Protein AF-M4SYD7-F1 (afdb_monomer_lite)

InterPro domains:
  IPR025932 Trypanosome variant surface glycoprotein, B-type, N-terminal domain [PF13206] (12-272)

Organism: NCBI:txid5691

Secondary structure (DSSP, 8-state):
-----SS---HHHHHHHHTT-TTHHHHHHHHHHHHHHHHHHHHHHHH-GGGPPPTTTTTSHHHHHHHHHHHHHHHHHHHHHHHIIIIIHHHHHHHHHHHHHHHHHHHHSSSS--SSHHHHS-----S-HHHHTBTTGGGS-HHHHHHHHHPEESTT--S-TT-TTT--EESS-SHHHHHHHHHHHHHHHTTSPPPPP-HHHHHHHHHHHHHT-EEE-STT--EEEEEE--SSSS--S-TT-EEEE-GGGS-SSTTPPPPP-HHHHHHHHHHH-

Sequence (273 aa):
VLNTPTKAASDLGEKAACQGQNNQTQCEADFKKWAHLNIQATTKETASPESKIPSGLLNTPAASAARLALEELIAEATALQEEFNTQYKPNLENLEAKIKADLNKAAYNSPTLEDNARKRCKITKSGNTEALCALPAVGEALCATVMCVCAKFGVTQTSDVCGSGATAQLTANDQTRLKTGYDTIHGVCKNYPAEKITAELIESKIAALKSMFKTKGDSGNMAMVLGIIGTTHQCKKVASTACADFTKSSAFKTTETPEAIAWEVNLRKAAEN

pLDDT: mean 79.63, std 11.92, range [28.48, 94.62]

Foldseek 3Di:
DDDQDQDDDDPVVLCVSLPPPPPSVVSSVVSNVSNVVNPVVVVVCVVPVVPDDPPVCCPDPVVVVVVVVVVVVVVVVVVVVCCCVPPPVVVVVVLVLLLCQLLQQAAAVGSDADPDQLRSHPQPDFDFLQVCQEPPRCLRYVLSQLCQQQEQEDDQADDRQVDDQLYHYQNGRDSNSSSVNSSSNVVVVVPDDDDDDALVVLVVVVVVQQVQWDWDDDDPLIWTKHHADDPDRTSHNHYPGGIHTLRQQDCSDPPHDRDDRSSNVSSNVSNVD

Structure (mmCIF, N/CA/C/O backbone):
data_AF-M4SYD7-F1
#
_entry.id   AF-M4SYD7-F1
#
loop_
_atom_site.group_PDB
_atom_site.id
_atom_site.type_symbol
_atom_site.label_atom_id
_atom_site.label_alt_id
_atom_site.label_comp_id
_atom_site.label_asym_id
_atom_site.label_entity_id
_atom_site.label_seq_id
_atom_site.pdbx_PDB_ins_code
_atom_site.Cartn_x
_atom_site.Cartn_y
_atom_site.Cartn_z
_atom_site.occupancy
_atom_site.B_iso_or_equiv
_atom_site.auth_seq_id
_atom_site.auth_comp_id
_atom_site.auth_asym_id
_atom_site.auth_atom_id
_atom_site.pdbx_PDB_model_num
ATOM 1 N N . VAL A 1 1 ? -47.434 -3.544 47.266 1.00 28.55 1 VAL A N 1
ATOM 2 C CA . VAL A 1 1 ? -47.167 -4.796 46.521 1.00 28.55 1 VAL A CA 1
ATOM 3 C C . VAL A 1 1 ? -47.555 -4.546 45.075 1.00 28.55 1 VAL A C 1
ATOM 5 O O . VAL A 1 1 ? -48.741 -4.480 44.788 1.00 28.55 1 VAL A O 1
ATOM 8 N N . LEU A 1 2 ? -46.583 -4.278 44.201 1.00 28.48 2 LEU A N 1
ATOM 9 C CA . LEU A 1 2 ? -46.816 -4.214 42.756 1.00 28.48 2 LEU A CA 1
ATOM 10 C C . LEU A 1 2 ? -46.724 -5.650 42.228 1.00 28.48 2 LEU A C 1
ATOM 12 O O . LEU A 1 2 ? -45.691 -6.294 42.389 1.00 28.48 2 LEU A O 1
ATOM 16 N N . ASN A 1 3 ? -47.828 -6.170 41.688 1.00 35.84 3 ASN A N 1
ATOM 17 C CA . ASN A 1 3 ? -47.888 -7.493 41.065 1.00 35.84 3 ASN A CA 1
ATOM 18 C C . ASN A 1 3 ? -47.013 -7.489 39.806 1.00 35.84 3 ASN A C 1
ATOM 20 O O . ASN A 1 3 ? -47.390 -6.883 38.804 1.00 35.84 3 ASN A O 1
ATOM 24 N N . THR A 1 4 ? -45.865 -8.164 39.835 1.00 39.44 4 THR A N 1
ATOM 25 C CA . THR A 1 4 ? -45.072 -8.409 38.626 1.00 39.44 4 THR A CA 1
ATOM 26 C C . THR A 1 4 ? -45.545 -9.700 37.946 1.00 39.44 4 THR A C 1
ATOM 28 O O . THR A 1 4 ? -45.787 -10.705 38.621 1.00 39.44 4 THR A O 1
ATOM 31 N N . PRO A 1 5 ? -45.729 -9.705 36.614 1.00 42.25 5 PRO A N 1
ATOM 32 C CA . PRO A 1 5 ? -46.295 -10.851 35.913 1.00 42.25 5 PRO A CA 1
ATOM 33 C C . PRO A 1 5 ? -45.270 -11.984 35.758 1.00 42.25 5 PRO A C 1
ATOM 35 O O . PRO A 1 5 ? -44.120 -11.768 35.384 1.00 42.25 5 PRO A O 1
ATOM 38 N N . THR A 1 6 ? -45.709 -13.215 36.023 1.00 43.12 6 THR A N 1
ATOM 39 C CA . THR A 1 6 ? -44.935 -14.473 35.947 1.00 43.12 6 THR A CA 1
ATOM 40 C C . THR A 1 6 ? -45.037 -15.181 34.586 1.00 43.12 6 THR A C 1
ATOM 42 O O . THR A 1 6 ? -44.562 -16.303 34.419 1.00 43.12 6 THR A O 1
ATOM 45 N N . LYS A 1 7 ? -45.647 -14.533 33.588 1.00 47.53 7 LYS A N 1
ATOM 46 C CA . LYS A 1 7 ? -45.756 -14.986 32.191 1.00 47.53 7 LYS A CA 1
ATOM 47 C C . LYS A 1 7 ? -45.644 -13.782 31.256 1.00 47.53 7 LYS A C 1
ATOM 49 O O . LYS A 1 7 ? -45.862 -12.660 31.707 1.00 47.53 7 LYS A O 1
ATOM 54 N N . ALA A 1 8 ? -45.340 -14.024 29.974 1.00 48.56 8 ALA A N 1
ATOM 55 C CA . ALA A 1 8 ? -45.365 -12.995 28.933 1.00 48.56 8 ALA A CA 1
ATOM 56 C C . ALA A 1 8 ? -46.681 -12.206 29.033 1.00 48.56 8 ALA A C 1
ATOM 58 O O . ALA A 1 8 ? -47.760 -12.762 28.818 1.00 48.56 8 ALA A O 1
ATOM 59 N N . ALA A 1 9 ? -46.591 -10.950 29.470 1.00 51.84 9 ALA A N 1
ATOM 60 C CA . ALA A 1 9 ? -47.758 -10.109 29.653 1.00 51.84 9 ALA A CA 1
ATOM 61 C C . ALA A 1 9 ? -48.343 -9.792 28.273 1.00 51.84 9 ALA A C 1
ATOM 63 O O . ALA A 1 9 ? -47.620 -9.387 27.368 1.00 51.84 9 ALA A O 1
ATOM 64 N N . SER A 1 10 ? -49.646 -10.000 28.098 1.00 52.03 10 SER A N 1
ATOM 65 C CA . SER A 1 10 ? -50.362 -9.520 26.914 1.00 52.03 10 SER A CA 1
ATOM 66 C C . SER A 1 10 ? -50.343 -7.987 26.882 1.00 52.03 10 SER A C 1
ATOM 68 O O . SER A 1 10 ? -50.509 -7.384 27.943 1.00 52.03 10 SER A O 1
ATOM 70 N N . ASP A 1 11 ? -50.265 -7.371 25.696 1.00 50.34 11 ASP A N 1
ATOM 71 C CA . ASP A 1 11 ? -50.255 -5.904 25.485 1.00 50.34 11 ASP A CA 1
ATOM 72 C C . ASP A 1 11 ? -51.364 -5.138 26.252 1.00 50.34 11 ASP A C 1
ATOM 74 O O . ASP A 1 11 ? -51.212 -3.967 26.600 1.00 50.34 11 ASP A O 1
ATOM 78 N N . LEU A 1 12 ? -52.485 -5.802 26.560 1.00 48.75 12 LEU A N 1
ATOM 79 C CA . LEU A 1 12 ? -53.590 -5.268 27.370 1.00 48.75 12 LEU A CA 1
ATOM 80 C C . LEU A 1 12 ? -53.260 -5.091 28.865 1.00 48.75 12 LEU A C 1
ATOM 82 O O . LEU A 1 12 ? -53.782 -4.176 29.496 1.00 48.75 12 LEU A O 1
ATOM 86 N N . GLY A 1 13 ? -52.408 -5.942 29.441 1.00 57.25 13 GLY A N 1
ATOM 87 C CA . GLY A 1 13 ? -52.000 -5.862 30.850 1.00 57.25 13 GLY A CA 1
ATOM 88 C C . GLY A 1 13 ? -50.930 -4.799 31.103 1.00 57.25 13 GLY A C 1
ATOM 89 O O . GLY A 1 13 ? -50.904 -4.196 32.171 1.00 57.25 13 GLY A O 1
ATOM 90 N N . GLU A 1 14 ? -50.096 -4.533 30.096 1.00 56.59 14 GLU A N 1
ATOM 91 C CA . GLU A 1 14 ? -49.054 -3.500 30.109 1.00 56.59 14 GLU A CA 1
ATOM 92 C C . GLU A 1 14 ? -49.661 -2.088 30.134 1.00 56.59 14 GLU A C 1
ATOM 94 O O . GLU A 1 14 ? -49.365 -1.295 31.029 1.00 56.59 14 GLU A O 1
ATOM 99 N N . LYS A 1 15 ? -50.598 -1.799 29.220 1.00 57.50 15 LYS A N 1
ATOM 100 C CA . LYS A 1 15 ? -51.287 -0.498 29.172 1.00 57.50 15 LYS A CA 1
ATOM 101 C C . LYS A 1 15 ? -52.133 -0.212 30.412 1.00 57.50 15 LYS A C 1
ATOM 103 O O . LYS A 1 15 ? -52.210 0.935 30.837 1.00 57.50 15 LYS A O 1
ATOM 108 N N . ALA A 1 16 ? -52.762 -1.231 30.999 1.00 66.12 16 ALA A N 1
ATOM 109 C CA . ALA A 1 16 ? -53.593 -1.060 32.191 1.00 66.12 16 ALA A CA 1
ATOM 110 C C . ALA A 1 16 ? -52.769 -0.741 33.455 1.00 66.12 16 ALA A C 1
ATOM 112 O O . ALA A 1 16 ? -53.232 0.012 34.307 1.00 66.12 16 ALA A O 1
ATOM 113 N N . ALA A 1 17 ? -51.548 -1.276 33.579 1.00 65.31 17 ALA A N 1
ATOM 114 C CA . ALA A 1 17 ? -50.679 -1.043 34.738 1.00 65.31 17 ALA A CA 1
ATOM 115 C C . ALA A 1 17 ? -50.004 0.342 34.728 1.00 65.31 17 ALA A C 1
ATOM 117 O O . ALA A 1 17 ? -49.708 0.889 35.790 1.00 65.31 17 ALA A O 1
ATOM 118 N N . CYS A 1 18 ? -49.784 0.908 33.540 1.00 72.38 18 CYS A N 1
ATOM 119 C CA . CYS A 1 18 ? -49.121 2.201 33.344 1.00 72.38 18 CYS A CA 1
ATOM 120 C C . CYS A 1 18 ? -50.089 3.364 33.061 1.00 72.38 18 CYS A C 1
ATOM 122 O O . CYS A 1 18 ? -49.656 4.505 32.882 1.00 72.38 18 CYS A O 1
ATOM 124 N N . GLN A 1 19 ? -51.399 3.101 33.022 1.00 68.25 19 GLN A N 1
ATOM 125 C CA . GLN A 1 19 ? -52.420 4.100 32.709 1.00 68.25 19 GLN A CA 1
ATOM 126 C C . GLN A 1 19 ? -52.502 5.203 33.777 1.00 68.25 19 GLN A C 1
ATOM 128 O O . GLN A 1 19 ? -52.595 4.929 34.972 1.00 68.25 19 GLN A O 1
ATOM 133 N N . GLY A 1 20 ? -52.503 6.466 33.335 1.00 67.00 20 GLY A N 1
ATOM 134 C CA . GLY A 1 20 ? -52.628 7.640 34.212 1.00 67.00 20 GLY A CA 1
ATOM 135 C C . GLY A 1 20 ? -51.323 8.101 34.873 1.00 67.00 20 GLY A C 1
ATOM 136 O O . GLY A 1 20 ? -51.348 9.035 35.670 1.00 67.00 20 GLY A O 1
ATOM 137 N N . GLN A 1 21 ? -50.188 7.477 34.546 1.00 70.19 21 GLN A N 1
ATOM 138 C CA . GLN A 1 21 ? -48.862 7.912 34.985 1.00 70.19 21 GLN A CA 1
ATOM 139 C C . GLN A 1 21 ? -48.319 9.013 34.057 1.00 70.19 21 GLN A C 1
ATOM 141 O O . GLN A 1 21 ? -48.385 8.893 32.834 1.00 70.19 21 GLN A O 1
ATOM 146 N N . ASN A 1 22 ? -47.702 10.056 34.622 1.00 72.50 22 ASN A N 1
ATOM 147 C CA . ASN A 1 22 ? -47.107 11.160 33.847 1.00 72.50 22 ASN A CA 1
ATOM 148 C C . ASN A 1 22 ? -45.958 10.706 32.920 1.00 72.50 22 ASN A C 1
ATOM 150 O O . ASN A 1 22 ? -45.596 11.415 31.987 1.00 72.50 22 ASN A O 1
ATOM 154 N N . ASN A 1 23 ? -45.385 9.527 33.170 1.00 74.19 23 ASN A N 1
ATOM 155 C CA . ASN A 1 23 ? -44.287 8.910 32.426 1.00 74.19 23 ASN A CA 1
ATOM 156 C C . ASN A 1 23 ? -44.714 7.592 31.751 1.00 74.19 23 ASN A C 1
ATOM 158 O O . ASN A 1 23 ? -43.913 6.662 31.657 1.00 74.19 23 ASN A O 1
ATOM 162 N N . GLN A 1 24 ? -45.966 7.500 31.289 1.00 76.06 24 GLN A N 1
ATOM 163 C CA . GLN A 1 24 ? -46.563 6.274 30.748 1.00 76.06 24 GLN A CA 1
ATOM 164 C C . GLN A 1 24 ? -45.658 5.527 29.746 1.00 76.06 24 GLN A C 1
ATOM 166 O O . GLN A 1 24 ? -45.475 4.324 29.889 1.00 76.06 24 GLN A O 1
ATOM 171 N N . THR A 1 25 ? -45.013 6.223 28.804 1.00 74.44 25 THR A N 1
ATOM 172 C CA . THR A 1 25 ? -44.097 5.605 27.824 1.00 74.44 25 THR A CA 1
ATOM 173 C C . THR A 1 25 ? -42.888 4.921 28.475 1.00 74.44 25 THR A C 1
ATOM 175 O O . THR A 1 25 ? -42.490 3.835 28.060 1.00 74.44 25 THR A O 1
ATOM 178 N N . GLN A 1 26 ? -42.309 5.540 29.508 1.00 76.25 26 GLN A N 1
ATOM 179 C CA . GLN A 1 26 ? -41.189 4.970 30.259 1.00 76.25 26 GLN A CA 1
ATOM 180 C C . GLN A 1 26 ? -41.661 3.785 31.109 1.00 76.25 26 GLN A C 1
ATOM 182 O O . GLN A 1 26 ? -41.010 2.746 31.128 1.00 76.25 26 GLN A O 1
ATOM 187 N N . CYS A 1 27 ? -42.833 3.911 31.742 1.00 75.31 27 CYS A N 1
ATOM 188 C CA . CYS A 1 27 ? -43.457 2.830 32.501 1.00 75.31 27 CYS A CA 1
ATOM 189 C C . CYS A 1 27 ? -43.701 1.591 31.629 1.00 75.31 27 CYS A C 1
ATOM 191 O O . CYS A 1 27 ? -43.356 0.488 32.040 1.00 75.31 27 CYS A O 1
ATOM 193 N N . GLU A 1 28 ? -44.240 1.760 30.419 1.00 76.62 28 GLU A N 1
ATOM 194 C CA . GLU A 1 28 ? -44.493 0.660 29.479 1.00 76.62 28 GLU A CA 1
ATOM 195 C C . GLU A 1 28 ? -43.175 -0.017 29.039 1.00 76.62 28 GLU A C 1
ATOM 197 O O . GLU A 1 28 ? -43.051 -1.246 29.074 1.00 76.62 28 GLU A O 1
ATOM 202 N N . ALA A 1 29 ? -42.141 0.774 28.720 1.00 75.31 29 ALA A N 1
ATOM 203 C CA . ALA A 1 29 ? -40.816 0.261 28.362 1.00 75.31 29 ALA A CA 1
ATOM 204 C C . ALA A 1 29 ? -40.157 -0.529 29.508 1.00 75.31 29 ALA A C 1
ATOM 206 O O . ALA A 1 29 ? -39.643 -1.635 29.299 1.00 75.31 29 ALA A O 1
ATOM 207 N N . ASP A 1 30 ? -40.216 0.004 30.728 1.00 75.31 30 ASP A N 1
ATOM 208 C CA . ASP A 1 30 ? -39.700 -0.672 31.911 1.00 75.31 30 ASP A CA 1
ATOM 209 C C . ASP A 1 30 ? -40.515 -1.937 32.198 1.00 75.31 30 ASP A C 1
ATOM 211 O O . ASP A 1 30 ? -39.933 -2.993 32.435 1.00 75.31 30 ASP A O 1
ATOM 215 N N . PHE A 1 31 ? -41.845 -1.895 32.093 1.00 73.06 31 PHE A N 1
ATOM 216 C CA . PHE A 1 31 ? -42.716 -3.049 32.333 1.00 73.06 31 PHE A CA 1
ATOM 217 C C . PHE A 1 31 ? -42.343 -4.251 31.453 1.00 73.06 31 PHE A C 1
ATOM 219 O O . PHE A 1 31 ? -42.222 -5.375 31.952 1.00 73.06 31 PHE A O 1
ATOM 226 N N . LYS A 1 32 ? -42.066 -4.019 30.163 1.00 72.25 32 LYS A N 1
ATOM 227 C CA . LYS A 1 32 ? -41.558 -5.050 29.242 1.00 72.25 32 LYS A CA 1
ATOM 228 C C . LYS A 1 32 ? -40.202 -5.603 29.674 1.00 72.25 32 LYS A C 1
ATOM 230 O O . LYS A 1 32 ? -40.003 -6.821 29.691 1.00 72.25 32 LYS A O 1
ATOM 235 N N . LYS A 1 33 ? -39.273 -4.722 30.052 1.00 74.38 33 LYS A N 1
ATOM 236 C CA . LYS A 1 33 ? -37.939 -5.103 30.537 1.00 74.38 33 LYS A CA 1
ATOM 237 C C . LYS A 1 33 ? -38.032 -5.960 31.804 1.00 74.38 33 LYS A C 1
ATOM 239 O O . LYS A 1 33 ? -37.403 -7.016 31.875 1.00 74.38 33 LYS A O 1
ATOM 244 N N . TRP A 1 34 ? -38.863 -5.563 32.766 1.00 72.12 34 TRP A N 1
ATOM 245 C CA . TRP A 1 34 ? -39.107 -6.296 34.009 1.00 72.12 34 TRP A CA 1
ATOM 246 C C . TRP A 1 34 ? -39.769 -7.651 33.767 1.00 72.12 34 TRP A C 1
ATOM 248 O O . TRP A 1 34 ? -39.355 -8.634 34.375 1.00 72.12 34 TRP A O 1
ATOM 258 N N . ALA A 1 35 ? -40.739 -7.745 32.854 1.00 69.56 35 ALA A N 1
ATOM 259 C CA . ALA A 1 35 ? -41.357 -9.021 32.495 1.00 69.56 35 ALA A CA 1
ATOM 260 C C . ALA A 1 35 ? -40.326 -10.009 31.918 1.00 69.56 35 ALA A C 1
ATOM 262 O O . ALA A 1 35 ? -40.294 -11.176 32.311 1.00 69.56 35 ALA A O 1
ATOM 263 N N . HIS A 1 36 ? -39.436 -9.538 31.040 1.00 68.12 36 HIS A N 1
ATOM 264 C CA . HIS A 1 36 ? -38.369 -10.362 30.473 1.00 68.12 36 HIS A CA 1
ATOM 265 C C . HIS A 1 36 ? -37.352 -10.816 31.534 1.00 68.12 36 HIS A C 1
ATOM 267 O O . HIS A 1 36 ? -37.019 -12.000 31.609 1.00 68.12 36 HIS A O 1
ATOM 273 N N . LEU A 1 37 ? -36.909 -9.904 32.405 1.00 71.44 37 LEU A N 1
ATOM 274 C CA . LEU A 1 37 ? -36.006 -10.226 33.514 1.00 71.44 37 LEU A CA 1
ATOM 275 C C . LEU A 1 37 ? -36.642 -11.208 34.504 1.00 71.44 37 LEU A C 1
ATOM 277 O O . LEU A 1 37 ? -35.967 -12.117 34.978 1.00 71.44 37 LEU A O 1
ATOM 281 N N . ASN A 1 38 ? -37.943 -11.080 34.769 1.00 72.00 38 ASN A N 1
ATOM 282 C CA . ASN A 1 38 ? -38.664 -11.988 35.654 1.00 72.00 38 ASN A CA 1
ATOM 283 C C . ASN A 1 38 ? -38.752 -13.407 35.070 1.00 72.00 38 ASN A C 1
ATOM 285 O O . ASN A 1 38 ? -38.566 -14.381 35.793 1.00 72.00 38 ASN A O 1
ATOM 289 N N . ILE A 1 39 ? -38.966 -13.547 33.757 1.00 69.56 39 ILE A N 1
ATOM 290 C CA . ILE A 1 39 ? -38.936 -14.852 33.072 1.00 69.56 39 ILE A CA 1
ATOM 291 C C . ILE A 1 39 ? -37.545 -15.493 33.187 1.00 69.56 39 ILE A C 1
ATOM 293 O O . ILE A 1 39 ? -37.435 -16.679 33.507 1.00 69.56 39 ILE A O 1
ATOM 297 N N . GLN A 1 40 ? -36.478 -14.718 32.973 1.00 72.38 40 GLN A N 1
ATOM 298 C CA . GLN A 1 40 ? -35.102 -15.208 33.113 1.00 72.38 40 GLN A CA 1
ATOM 299 C C . GLN A 1 40 ? -34.775 -15.607 34.555 1.00 72.38 40 GLN A C 1
ATOM 301 O O . GLN A 1 40 ? -34.223 -16.684 34.779 1.00 72.38 40 GLN A O 1
ATOM 306 N N . ALA A 1 41 ? -35.162 -14.779 35.528 1.00 69.88 41 ALA A N 1
ATOM 307 C CA . ALA A 1 41 ? -35.011 -15.072 36.948 1.00 69.88 41 ALA A CA 1
ATOM 308 C C . ALA A 1 41 ? -35.759 -16.357 37.320 1.00 69.88 41 ALA A C 1
ATOM 310 O O . ALA A 1 41 ? -35.155 -17.265 37.874 1.00 69.88 41 ALA A O 1
ATOM 311 N N . THR A 1 42 ? -37.019 -16.501 36.902 1.00 70.75 42 THR A N 1
ATOM 312 C CA . THR A 1 42 ? -37.832 -17.702 37.161 1.00 70.75 42 THR A CA 1
ATOM 313 C C . THR A 1 42 ? -37.206 -18.953 36.539 1.00 70.75 42 THR A C 1
ATOM 315 O O . THR A 1 42 ? -37.167 -20.011 37.165 1.00 70.75 42 THR A O 1
ATOM 318 N N . THR A 1 43 ? -36.664 -18.844 35.323 1.00 74.88 43 THR A N 1
ATOM 319 C CA . THR A 1 43 ? -35.964 -19.954 34.650 1.00 74.88 43 THR A CA 1
ATOM 320 C C . THR A 1 43 ? -34.716 -20.368 35.433 1.00 74.88 43 THR A C 1
ATOM 322 O O . THR A 1 43 ? -34.477 -21.557 35.641 1.00 74.88 43 THR A O 1
ATOM 325 N N . LYS A 1 44 ? -33.946 -19.392 35.925 1.00 72.12 44 LYS A N 1
ATOM 326 C CA . LYS A 1 44 ? -32.730 -19.622 36.710 1.00 72.12 44 LYS A CA 1
ATOM 327 C C . LYS A 1 44 ? -33.033 -20.180 38.104 1.00 72.12 44 LYS A C 1
ATOM 329 O O . LYS A 1 44 ? -32.378 -21.124 38.523 1.00 72.12 44 LYS A O 1
ATOM 334 N N . GLU A 1 45 ? -34.067 -19.671 38.771 1.00 73.50 45 GLU A N 1
ATOM 335 C CA . GLU A 1 45 ? -34.584 -20.197 40.041 1.00 73.50 45 GLU A CA 1
ATOM 336 C C . GLU A 1 45 ? -35.116 -21.628 39.898 1.00 73.50 45 GLU A C 1
ATOM 338 O O . GLU A 1 45 ? -35.026 -22.415 40.831 1.00 73.50 45 GLU A O 1
ATOM 343 N N . THR A 1 46 ? -35.657 -21.990 38.732 1.00 76.31 46 THR A N 1
ATOM 344 C CA . THR A 1 46 ? -36.105 -23.367 38.467 1.00 76.31 46 THR A CA 1
ATOM 345 C C . THR A 1 46 ? -34.916 -24.313 38.275 1.00 76.31 46 THR A C 1
ATOM 347 O O . THR A 1 46 ? -34.974 -25.463 38.701 1.00 76.31 46 THR A O 1
ATOM 350 N N . ALA A 1 47 ? -33.833 -23.835 37.651 1.00 75.94 47 ALA A N 1
ATOM 351 C CA . ALA A 1 47 ? -32.609 -24.607 37.428 1.00 75.94 47 ALA A CA 1
ATOM 352 C C . ALA A 1 47 ? -31.709 -24.709 38.677 1.00 75.94 47 ALA A C 1
ATOM 354 O O . ALA A 1 47 ? -31.025 -25.714 38.843 1.00 75.94 47 ALA A O 1
ATOM 355 N N . SER A 1 48 ? -31.734 -23.694 39.547 1.00 74.00 48 SER A N 1
ATOM 356 C CA . SER A 1 48 ? -30.995 -23.618 40.817 1.00 74.00 48 SER A CA 1
ATOM 357 C C . SER A 1 48 ? -31.903 -23.038 41.914 1.00 74.00 48 SER A C 1
ATOM 359 O O . SER A 1 48 ? -31.872 -21.827 42.172 1.00 74.00 48 SER A O 1
ATOM 361 N N . PRO A 1 49 ? -32.740 -23.868 42.562 1.00 76.00 49 PRO A N 1
ATOM 362 C CA . PRO A 1 49 ? -33.711 -23.430 43.571 1.00 76.00 49 PRO A CA 1
ATOM 363 C C . PRO A 1 49 ? -33.095 -22.677 44.755 1.00 76.00 49 PRO A C 1
ATOM 365 O O . PRO A 1 49 ? -33.723 -21.788 45.324 1.00 76.00 49 PRO A O 1
ATOM 368 N N . GLU A 1 50 ? -31.852 -22.994 45.103 1.00 74.44 50 GLU A N 1
ATOM 369 C CA . GLU A 1 50 ? -31.062 -22.357 46.157 1.00 74.44 50 GLU A CA 1
ATOM 370 C C . GLU A 1 50 ? -30.695 -20.895 45.867 1.00 74.44 50 GLU A C 1
ATOM 372 O O . GLU A 1 50 ? -30.387 -20.143 46.788 1.00 74.44 50 GLU A O 1
ATOM 377 N N . SER A 1 51 ? -30.754 -20.470 44.601 1.00 68.62 51 SER A N 1
ATOM 378 C CA . SER A 1 51 ? -30.500 -19.080 44.199 1.00 68.62 51 SER A CA 1
ATOM 379 C C . SER A 1 51 ? -31.704 -18.156 44.418 1.00 68.62 51 SER A C 1
ATOM 381 O O . SER A 1 51 ? -31.581 -16.934 44.301 1.00 68.62 51 SER A O 1
ATOM 383 N N . LYS A 1 52 ? -32.867 -18.725 44.759 1.00 74.44 52 LYS A N 1
ATOM 384 C CA . LYS A 1 52 ? -34.093 -17.977 45.012 1.00 74.44 52 LYS A CA 1
ATOM 385 C C . LYS A 1 52 ? -34.007 -17.244 46.341 1.00 74.44 52 LYS A C 1
ATOM 387 O O . LYS A 1 52 ? -33.868 -17.857 47.397 1.00 74.44 52 LYS A O 1
ATOM 392 N N . ILE A 1 53 ? -34.188 -15.928 46.304 1.00 70.38 53 ILE A N 1
ATOM 393 C CA . ILE A 1 53 ? -34.287 -15.131 47.526 1.00 70.38 53 ILE A CA 1
ATOM 394 C C . ILE A 1 53 ? -35.680 -15.357 48.138 1.00 70.38 53 ILE A C 1
ATOM 396 O O . ILE A 1 53 ? -36.688 -15.081 47.479 1.00 70.38 53 ILE A O 1
ATOM 400 N N . PRO A 1 54 ? -35.780 -15.835 49.393 1.00 75.00 54 PRO A N 1
ATOM 401 C CA . PRO A 1 54 ? -37.059 -15.996 50.072 1.00 75.00 54 PRO A CA 1
ATOM 402 C C . PRO A 1 54 ? -37.858 -14.691 50.090 1.00 75.00 54 PRO A C 1
ATOM 404 O O . PRO A 1 54 ? -37.347 -13.633 50.459 1.00 75.00 54 PRO A O 1
ATOM 407 N N . SER A 1 55 ? -39.145 -14.763 49.760 1.00 69.88 55 SER A N 1
ATOM 408 C CA . SER A 1 55 ? -40.022 -13.590 49.655 1.00 69.88 55 SER A CA 1
ATOM 409 C C . SER A 1 55 ? -40.161 -12.808 50.966 1.00 69.88 55 SER A C 1
ATOM 411 O O . SER A 1 55 ? -40.307 -11.588 50.934 1.00 69.88 55 SER A O 1
ATOM 413 N N . GLY A 1 56 ? -40.026 -13.477 52.116 1.00 71.56 56 GLY A N 1
ATOM 414 C CA . GLY A 1 56 ? -39.973 -12.823 53.429 1.00 71.56 56 GLY A CA 1
ATOM 415 C C . GLY A 1 56 ? -38.730 -11.949 53.644 1.00 71.56 56 GLY A C 1
ATOM 416 O O . GLY A 1 56 ? -38.781 -11.003 54.425 1.00 71.56 56 GLY A O 1
ATOM 417 N N . LEU A 1 57 ? -37.634 -12.211 52.922 1.00 70.25 57 LEU A N 1
ATOM 418 C CA . LEU A 1 57 ? -36.393 -11.438 53.017 1.00 70.25 57 LEU A CA 1
ATOM 419 C C . LEU A 1 57 ? -36.384 -10.222 52.083 1.00 70.25 57 LEU A C 1
ATOM 421 O O . LEU A 1 57 ? -35.715 -9.238 52.387 1.00 70.25 57 LEU A O 1
ATOM 425 N N . LEU A 1 58 ? -37.181 -10.236 51.008 1.00 68.06 58 LEU A N 1
ATOM 426 C CA . LEU A 1 58 ? -37.236 -9.177 49.987 1.00 68.06 58 LEU A CA 1
ATOM 427 C C . LEU A 1 58 ? -37.741 -7.814 50.490 1.00 68.06 58 LEU A C 1
ATOM 429 O O . LEU A 1 58 ? -37.544 -6.811 49.802 1.00 68.06 58 LEU A O 1
ATOM 433 N N . ASN A 1 59 ? -38.395 -7.774 51.652 1.00 72.38 59 ASN A N 1
ATOM 434 C CA . ASN A 1 59 ? -38.928 -6.551 52.266 1.00 72.38 59 ASN A CA 1
ATOM 435 C C . ASN A 1 59 ? -38.177 -6.156 53.549 1.00 72.38 59 ASN A C 1
ATOM 437 O O . ASN A 1 59 ? -38.648 -5.314 54.310 1.00 72.38 59 ASN A O 1
ATOM 441 N N . THR A 1 60 ? -37.029 -6.782 53.816 1.00 76.00 60 THR A N 1
ATOM 442 C CA . THR A 1 60 ? -36.206 -6.453 54.985 1.00 76.00 60 THR A CA 1
ATOM 443 C C . THR A 1 60 ? -35.356 -5.204 54.729 1.00 76.00 60 THR A C 1
ATOM 445 O O . THR A 1 60 ? -35.005 -4.928 53.579 1.00 76.00 60 THR A O 1
ATOM 448 N N . PRO A 1 61 ? -34.938 -4.478 55.784 1.00 73.62 61 PRO A N 1
ATOM 449 C CA . PRO A 1 61 ? -33.985 -3.375 55.651 1.00 73.62 61 PRO A CA 1
ATOM 450 C C . PRO A 1 61 ? -32.684 -3.778 54.938 1.00 73.62 61 PRO A C 1
ATOM 452 O O . PRO A 1 61 ? -32.155 -3.008 54.144 1.00 73.62 61 PRO A O 1
ATOM 455 N N . ALA A 1 62 ? -32.208 -5.009 55.161 1.00 71.88 62 ALA A N 1
ATOM 456 C CA . ALA A 1 62 ? -31.025 -5.551 54.494 1.00 71.88 62 ALA A CA 1
ATOM 457 C C . ALA A 1 62 ? -31.231 -5.727 52.978 1.00 71.88 62 ALA A C 1
ATOM 459 O O . ALA A 1 62 ? -30.350 -5.377 52.197 1.00 71.88 62 ALA A O 1
ATOM 460 N N . ALA A 1 63 ? -32.402 -6.207 52.544 1.00 66.38 63 ALA A N 1
ATOM 461 C CA . ALA A 1 63 ? -32.722 -6.300 51.120 1.00 66.38 63 ALA A CA 1
ATOM 462 C C . ALA A 1 63 ? -32.871 -4.921 50.464 1.00 66.38 63 ALA A C 1
ATOM 464 O O . ALA A 1 63 ? -32.451 -4.744 49.324 1.00 66.38 63 ALA A O 1
ATOM 465 N N . SER A 1 64 ? -33.420 -3.936 51.178 1.00 72.19 64 SER A N 1
ATOM 466 C CA . SER A 1 64 ? -33.460 -2.551 50.697 1.00 72.19 64 SER A CA 1
ATOM 467 C C . SER A 1 64 ? -32.055 -1.960 50.537 1.00 72.19 64 SER A C 1
ATOM 469 O O . SER A 1 64 ? -31.769 -1.369 49.501 1.00 72.19 64 SER A O 1
ATOM 471 N N . ALA A 1 65 ? -31.154 -2.178 51.500 1.00 69.38 65 ALA A N 1
ATOM 472 C CA . ALA A 1 65 ? -29.759 -1.745 51.396 1.00 69.38 65 ALA A CA 1
ATOM 473 C C . ALA A 1 65 ? -29.019 -2.428 50.230 1.00 69.38 65 ALA A C 1
ATOM 475 O O . ALA A 1 65 ? -28.296 -1.770 49.488 1.00 69.38 65 ALA A O 1
ATOM 476 N N . ALA A 1 66 ? -29.249 -3.728 50.018 1.00 67.56 66 ALA A N 1
ATOM 477 C CA . ALA A 1 66 ? -28.673 -4.457 48.891 1.00 67.56 66 ALA A CA 1
ATOM 478 C C . ALA A 1 66 ? -29.176 -3.936 47.534 1.00 67.56 66 ALA A C 1
ATOM 480 O O . ALA A 1 66 ? -28.386 -3.835 46.601 1.00 67.56 66 ALA A O 1
ATOM 481 N N . ARG A 1 67 ? -30.465 -3.573 47.417 1.00 69.81 67 ARG A N 1
ATOM 482 C CA . ARG A 1 67 ? -31.012 -2.948 46.198 1.00 69.81 67 ARG A CA 1
ATOM 483 C C . ARG A 1 67 ? -30.343 -1.612 45.897 1.00 69.81 67 ARG A C 1
ATOM 485 O O . ARG A 1 67 ? -29.940 -1.415 44.762 1.00 69.81 67 ARG A O 1
ATOM 492 N N . LEU A 1 68 ? -30.166 -0.757 46.904 1.00 69.50 68 LEU A N 1
ATOM 493 C CA . LEU A 1 68 ? -29.487 0.533 46.737 1.00 69.50 68 LEU A CA 1
ATOM 494 C C . LEU A 1 68 ? -28.032 0.356 46.273 1.00 69.50 68 LEU A C 1
ATOM 496 O O . LEU A 1 68 ? -27.604 1.021 45.338 1.00 69.50 68 LEU A O 1
ATOM 500 N N . ALA A 1 69 ? -27.299 -0.595 46.858 1.00 67.38 69 ALA A N 1
ATOM 501 C CA . ALA A 1 69 ? -25.934 -0.904 46.426 1.00 67.38 69 ALA A CA 1
ATOM 502 C C . ALA A 1 69 ? -25.879 -1.466 44.989 1.00 67.38 69 ALA A C 1
ATOM 504 O O . ALA A 1 69 ? -24.971 -1.156 44.223 1.00 67.38 69 ALA A O 1
ATOM 505 N N . LEU A 1 70 ? -26.862 -2.286 44.599 1.00 66.19 70 LEU A N 1
ATOM 506 C CA . LEU A 1 70 ? -27.003 -2.780 43.225 1.00 66.19 70 LEU A CA 1
ATOM 507 C C . LEU A 1 70 ? -27.352 -1.661 42.239 1.00 66.19 70 LEU A C 1
ATOM 509 O O . LEU A 1 70 ? -26.837 -1.667 41.127 1.00 66.19 70 LEU A O 1
ATOM 513 N N . GLU A 1 71 ? -28.207 -0.716 42.626 1.00 68.81 71 GLU A N 1
ATOM 514 C CA . GLU A 1 71 ? -28.541 0.456 41.812 1.00 68.81 71 GLU A CA 1
ATOM 515 C C . GLU A 1 71 ? -27.308 1.334 41.569 1.00 68.81 71 GLU A C 1
ATOM 517 O O . GLU A 1 71 ? -27.087 1.754 40.436 1.00 68.81 71 GLU A O 1
ATOM 522 N N . GLU A 1 72 ? -26.465 1.532 42.584 1.00 62.91 72 GLU A N 1
ATOM 523 C CA . GLU A 1 72 ? -25.193 2.254 42.460 1.00 62.91 72 GLU A CA 1
ATOM 524 C C . GLU A 1 72 ? -24.218 1.540 41.507 1.00 62.91 72 GLU A C 1
ATOM 526 O O . GLU A 1 72 ? -23.698 2.159 40.581 1.00 62.91 72 GLU A O 1
ATOM 531 N N . LEU A 1 73 ? -24.059 0.218 41.641 1.00 64.88 73 LEU A N 1
ATOM 532 C CA . LEU A 1 73 ? -23.235 -0.587 40.728 1.00 64.88 73 LEU A CA 1
ATOM 533 C C . LEU A 1 73 ? -23.761 -0.575 39.287 1.00 64.88 73 LEU A C 1
ATOM 535 O O . LEU A 1 73 ? -22.982 -0.544 38.336 1.00 64.88 73 LEU A O 1
ATOM 539 N N . ILE A 1 74 ? -25.084 -0.612 39.104 1.00 71.25 74 ILE A N 1
ATOM 540 C CA . ILE A 1 74 ? -25.704 -0.518 37.778 1.00 71.25 74 ILE A CA 1
ATOM 541 C C . ILE A 1 74 ? -25.479 0.877 37.189 1.00 71.25 74 ILE A C 1
ATOM 543 O O . ILE A 1 74 ? -25.200 0.981 35.993 1.00 71.25 74 ILE A O 1
ATOM 547 N N . ALA A 1 75 ? -25.572 1.935 37.997 1.00 74.81 75 ALA A N 1
ATOM 548 C CA . ALA A 1 75 ? -25.294 3.297 37.559 1.00 74.81 75 ALA A CA 1
ATOM 549 C C . ALA A 1 75 ? -23.826 3.458 37.130 1.00 74.81 75 ALA A C 1
ATOM 551 O O . ALA A 1 75 ? -23.573 3.972 36.042 1.00 74.81 75 ALA A O 1
ATOM 552 N N . GLU A 1 76 ? -22.873 2.942 37.912 1.00 74.00 76 GLU A N 1
ATOM 553 C CA . GLU A 1 76 ? -21.445 2.952 37.570 1.00 74.00 76 GLU A CA 1
ATOM 554 C C . GLU A 1 76 ? -21.155 2.140 36.296 1.00 74.00 76 GLU A C 1
ATOM 556 O O . GLU A 1 76 ? -20.496 2.629 35.379 1.00 74.00 76 GLU A O 1
ATOM 561 N N . ALA A 1 77 ? -21.713 0.932 36.173 1.00 62.84 77 ALA A N 1
ATOM 562 C CA . ALA A 1 77 ? -21.548 0.103 34.979 1.00 62.84 77 ALA A CA 1
ATOM 563 C C . ALA A 1 77 ? -22.160 0.747 33.723 1.00 62.84 77 ALA A C 1
ATOM 565 O O . ALA A 1 77 ? -21.594 0.644 32.633 1.00 62.84 77 ALA A O 1
ATOM 566 N N . THR A 1 78 ? -23.301 1.426 33.868 1.00 77.50 78 THR A N 1
ATOM 567 C CA . THR A 1 78 ? -23.938 2.165 32.769 1.00 77.50 78 THR A CA 1
ATOM 568 C C . THR A 1 78 ? -23.081 3.362 32.364 1.00 77.50 78 THR A C 1
ATOM 570 O O . THR A 1 78 ? -22.845 3.548 31.174 1.00 77.50 78 THR A O 1
ATOM 573 N N . ALA A 1 79 ? -22.536 4.111 33.329 1.00 79.94 79 ALA A N 1
ATOM 574 C CA . ALA A 1 79 ? -21.629 5.225 33.062 1.00 79.94 79 ALA A CA 1
ATOM 575 C C . ALA A 1 79 ? -20.351 4.765 32.341 1.00 79.94 79 ALA A C 1
ATOM 577 O O . ALA A 1 79 ? -19.965 5.372 31.347 1.00 79.94 79 ALA A O 1
ATOM 578 N N . LEU A 1 80 ? -19.745 3.646 32.759 1.00 70.88 80 LEU A N 1
ATOM 579 C CA . LEU A 1 80 ? -18.592 3.048 32.072 1.00 70.88 80 LEU A CA 1
ATOM 580 C C . LEU A 1 80 ? -18.937 2.587 30.651 1.00 70.88 80 LEU A C 1
ATOM 582 O O . LEU A 1 80 ? -18.141 2.754 29.727 1.00 70.88 80 LEU A O 1
ATOM 586 N N . GLN A 1 81 ? -20.125 2.010 30.449 1.00 71.19 81 GLN A N 1
ATOM 587 C CA . GLN A 1 81 ? -20.588 1.613 29.121 1.00 71.19 81 GLN A CA 1
ATOM 588 C C . GLN A 1 81 ? -20.820 2.831 28.215 1.00 71.19 81 GLN A C 1
ATOM 590 O O . GLN A 1 81 ? -20.468 2.798 27.033 1.00 71.19 81 GLN A O 1
ATOM 595 N N . GLU A 1 82 ? -21.409 3.901 28.744 1.00 82.31 82 GLU A N 1
ATOM 596 C CA . GLU A 1 82 ? -21.589 5.162 28.029 1.00 82.31 82 GLU A CA 1
ATOM 597 C C . GLU A 1 82 ? -20.244 5.811 27.708 1.00 82.31 82 GLU A C 1
ATOM 599 O O . GLU A 1 82 ? -20.029 6.205 26.563 1.00 82.31 82 GLU A O 1
ATOM 604 N N . GLU A 1 83 ? -19.304 5.849 28.652 1.00 77.81 83 GLU A N 1
ATOM 605 C CA . GLU A 1 83 ? -17.947 6.354 28.436 1.00 77.81 83 GLU A CA 1
ATOM 606 C C . GLU A 1 83 ? -17.234 5.548 27.343 1.00 77.81 83 GLU A C 1
ATOM 608 O O . GLU A 1 83 ? -16.723 6.122 26.382 1.00 77.81 83 GLU A O 1
ATOM 613 N N . PHE A 1 84 ? -17.291 4.213 27.406 1.00 73.00 84 PHE A N 1
ATOM 614 C CA . PHE A 1 84 ? -16.778 3.335 26.353 1.00 73.00 84 PHE A CA 1
ATOM 615 C C . PHE A 1 84 ? -17.370 3.676 24.982 1.00 73.00 84 PHE A C 1
ATOM 617 O O . PHE A 1 84 ? -16.634 3.888 24.015 1.00 73.00 84 PHE A O 1
ATOM 624 N N . ASN A 1 85 ? -18.698 3.755 24.892 1.00 76.75 85 ASN A N 1
ATOM 625 C CA . ASN A 1 85 ? -19.402 3.985 23.633 1.00 76.75 85 ASN A CA 1
ATOM 626 C C . ASN A 1 85 ? -19.212 5.398 23.071 1.00 76.75 85 ASN A C 1
ATOM 628 O O . ASN A 1 85 ? -19.254 5.562 21.854 1.00 76.75 85 ASN A O 1
ATOM 632 N N . THR A 1 86 ? -19.035 6.406 23.925 1.00 77.06 86 THR A N 1
ATOM 633 C CA . THR A 1 86 ? -18.953 7.816 23.514 1.00 77.06 86 THR A CA 1
ATOM 634 C C . THR A 1 86 ? -17.519 8.293 23.339 1.00 77.06 86 THR A C 1
ATOM 636 O O . THR A 1 86 ? -17.238 9.015 22.385 1.00 77.06 86 THR A O 1
ATOM 639 N N . GLN A 1 87 ? -16.602 7.883 24.216 1.00 72.94 87 GLN A N 1
ATOM 640 C CA . GLN A 1 87 ? -15.223 8.366 24.213 1.00 72.94 87 GLN A CA 1
ATOM 641 C C . GLN A 1 87 ? -14.278 7.424 23.473 1.00 72.94 87 GLN A C 1
ATOM 643 O O . GLN A 1 87 ? -13.457 7.876 22.681 1.00 72.94 87 GLN A O 1
ATOM 648 N N . TYR A 1 88 ? -14.376 6.112 23.692 1.00 69.69 88 TYR A N 1
ATOM 649 C CA . TYR A 1 88 ? -13.353 5.179 23.207 1.00 69.69 88 TYR A CA 1
ATOM 650 C C . TYR A 1 88 ? -13.729 4.539 21.871 1.00 69.69 88 TYR A C 1
ATOM 652 O O . TYR A 1 88 ? -12.910 4.492 20.952 1.00 69.69 88 TYR A O 1
ATOM 660 N N . LYS A 1 89 ? -14.979 4.096 21.715 1.00 70.94 89 LYS A N 1
ATOM 661 C CA . LYS A 1 89 ? -15.447 3.420 20.500 1.00 70.94 89 LYS A CA 1
ATOM 662 C C . LYS A 1 89 ? -15.313 4.278 19.228 1.00 70.94 89 LYS A C 1
ATOM 664 O O . LYS A 1 89 ? -14.756 3.764 18.259 1.00 70.94 89 LYS A O 1
ATOM 669 N N . PRO A 1 90 ? -15.713 5.566 19.197 1.00 72.38 90 PRO A N 1
ATOM 670 C CA . PRO A 1 90 ? -15.558 6.385 17.993 1.00 72.38 90 PRO A CA 1
ATOM 671 C C . PRO A 1 90 ? -14.086 6.629 17.649 1.00 72.38 90 PRO A C 1
ATOM 673 O O . PRO A 1 90 ? -13.725 6.691 16.478 1.00 72.38 90 PRO A O 1
ATOM 676 N N . ASN A 1 91 ? -13.215 6.718 18.660 1.00 71.31 91 ASN A N 1
ATOM 677 C CA . ASN A 1 91 ? -11.774 6.842 18.452 1.00 71.31 91 ASN A CA 1
ATOM 678 C C . ASN A 1 91 ? -11.186 5.580 17.805 1.00 71.31 91 ASN A C 1
ATOM 680 O O . ASN A 1 91 ? -10.360 5.703 16.904 1.00 71.31 91 ASN A O 1
ATOM 684 N N . LEU A 1 92 ? -11.657 4.388 18.186 1.00 72.38 92 LEU A N 1
ATOM 685 C CA . LEU A 1 92 ? -11.264 3.125 17.551 1.00 72.38 92 LEU A CA 1
ATOM 686 C C . LEU A 1 92 ? -11.766 3.014 16.104 1.00 72.38 92 LEU A C 1
ATOM 688 O O . LEU A 1 92 ? -11.010 2.605 15.225 1.00 72.38 92 LEU A O 1
ATOM 692 N N . GLU A 1 93 ? -13.009 3.413 15.828 1.00 73.62 93 GLU A N 1
ATOM 693 C CA . GLU A 1 93 ? -13.564 3.406 14.465 1.00 73.62 93 GLU A CA 1
ATOM 694 C C . GLU A 1 93 ? -12.842 4.412 13.554 1.00 73.62 93 GLU A C 1
ATOM 696 O O . GLU A 1 93 ? -12.490 4.095 12.414 1.00 73.62 93 GLU A O 1
ATOM 701 N N . ASN A 1 94 ? -12.541 5.606 14.073 1.00 80.19 94 ASN A N 1
ATOM 702 C CA . ASN A 1 94 ? -11.732 6.603 13.374 1.00 80.19 94 ASN A CA 1
ATOM 703 C C . ASN A 1 94 ? -10.311 6.092 13.108 1.00 80.19 94 ASN A C 1
ATOM 705 O O . ASN A 1 94 ? -9.755 6.350 12.037 1.00 80.19 94 ASN A O 1
ATOM 709 N N . LEU A 1 95 ? -9.734 5.346 14.054 1.00 79.50 95 LEU A N 1
ATOM 710 C CA . LEU A 1 95 ? -8.418 4.736 13.908 1.00 79.50 95 LEU A CA 1
ATOM 711 C C . LEU A 1 95 ? -8.411 3.669 12.811 1.00 79.50 95 LEU A C 1
ATOM 713 O O . LEU A 1 95 ? -7.575 3.721 11.911 1.00 79.50 95 LEU A O 1
ATOM 717 N N . GLU A 1 96 ? -9.381 2.753 12.823 1.00 83.38 96 GLU A N 1
ATOM 718 C CA . GLU A 1 96 ? -9.522 1.724 11.790 1.00 83.38 96 GLU A CA 1
ATOM 719 C C . GLU A 1 96 ? -9.705 2.353 10.401 1.00 83.38 96 GLU A C 1
ATOM 721 O O . GLU A 1 96 ? -9.061 1.940 9.431 1.00 83.38 96 GLU A O 1
ATOM 726 N N . ALA A 1 97 ? -10.551 3.382 10.295 1.00 87.44 97 ALA A N 1
ATOM 727 C CA . ALA A 1 97 ? -10.760 4.109 9.049 1.00 87.44 97 ALA A CA 1
ATOM 728 C C . ALA A 1 97 ? -9.470 4.783 8.555 1.00 87.44 97 ALA A C 1
ATOM 730 O O . ALA A 1 97 ? -9.174 4.739 7.357 1.00 87.44 97 ALA A O 1
ATOM 731 N N . LYS A 1 98 ? -8.676 5.363 9.463 1.00 88.38 98 LYS A N 1
ATOM 732 C CA . LYS A 1 98 ? -7.397 6.005 9.140 1.00 88.38 98 LYS A CA 1
ATOM 733 C C . LYS A 1 98 ? -6.348 4.993 8.683 1.00 88.38 98 LYS A C 1
ATOM 735 O O . LYS A 1 98 ? -5.757 5.193 7.624 1.00 88.38 98 LYS A O 1
ATOM 740 N N . ILE A 1 99 ? -6.190 3.877 9.400 1.00 86.69 99 ILE A N 1
ATOM 741 C CA . ILE A 1 99 ? -5.292 2.777 9.015 1.00 86.69 99 ILE A CA 1
ATOM 742 C C . ILE A 1 99 ? -5.669 2.259 7.624 1.00 86.69 99 ILE A C 1
ATOM 744 O O . ILE A 1 99 ? -4.815 2.166 6.743 1.00 86.69 99 ILE A O 1
ATOM 748 N N . LYS A 1 100 ? -6.959 1.992 7.374 1.00 90.38 100 LYS A N 1
ATOM 749 C CA . LYS A 1 100 ? -7.437 1.578 6.045 1.00 90.38 100 LYS A CA 1
ATOM 750 C C . LYS A 1 100 ? -7.141 2.628 4.978 1.00 90.38 100 LYS A C 1
ATOM 752 O O . LYS A 1 100 ? -6.729 2.264 3.879 1.00 90.38 100 LYS A O 1
ATOM 757 N N . ALA A 1 101 ? -7.334 3.910 5.277 1.00 92.00 101 ALA A N 1
ATOM 758 C CA . ALA A 1 101 ? -7.054 4.984 4.334 1.00 92.00 101 ALA A CA 1
ATOM 759 C C . ALA A 1 101 ? -5.562 5.075 3.983 1.00 92.00 101 ALA A C 1
ATOM 761 O O . ALA A 1 101 ? -5.228 5.236 2.809 1.00 92.00 101 ALA A O 1
ATOM 762 N N . ASP A 1 102 ? -4.672 4.934 4.963 1.00 93.19 102 ASP A N 1
ATOM 763 C CA . ASP A 1 102 ? -3.224 4.953 4.754 1.00 93.19 102 ASP A CA 1
ATOM 764 C C . ASP A 1 102 ? -2.757 3.711 3.967 1.00 93.19 102 ASP A C 1
ATOM 766 O O . ASP A 1 102 ? -2.043 3.843 2.969 1.00 93.19 102 ASP A O 1
ATOM 770 N N . LEU A 1 103 ? -3.262 2.516 4.299 1.00 92.94 103 LEU A N 1
ATOM 771 C CA . LEU A 1 103 ? -3.007 1.289 3.530 1.00 92.94 103 LEU A CA 1
ATOM 772 C C . LEU A 1 103 ? -3.507 1.392 2.083 1.00 92.94 103 LEU A C 1
ATOM 774 O O . LEU A 1 103 ? -2.793 1.024 1.148 1.00 92.94 103 LEU A O 1
ATOM 778 N N . ASN A 1 104 ? -4.714 1.924 1.874 1.00 93.62 104 ASN A N 1
ATOM 779 C CA . ASN A 1 104 ? -5.264 2.113 0.534 1.00 93.62 104 ASN A CA 1
ATOM 780 C C . ASN A 1 104 ? -4.447 3.139 -0.261 1.00 93.62 104 ASN A C 1
ATOM 782 O O . ASN A 1 104 ? -4.171 2.911 -1.440 1.00 93.62 104 ASN A O 1
ATOM 786 N N . LYS A 1 105 ? -3.997 4.238 0.364 1.00 94.62 105 LYS A N 1
ATOM 787 C CA . LYS A 1 105 ? -3.107 5.206 -0.295 1.00 94.62 105 LYS A CA 1
ATOM 788 C C . LYS A 1 105 ? -1.805 4.544 -0.715 1.00 94.62 105 LYS A C 1
ATOM 790 O O . LYS A 1 105 ? -1.415 4.687 -1.869 1.00 94.62 105 LYS A O 1
ATOM 795 N N . ALA A 1 106 ? -1.180 3.775 0.175 1.00 93.88 106 ALA A N 1
ATOM 796 C CA . ALA A 1 106 ? 0.048 3.057 -0.137 1.00 93.88 106 ALA A CA 1
ATOM 797 C C . ALA A 1 106 ? -0.128 2.057 -1.288 1.00 93.88 106 ALA A C 1
ATOM 799 O O . ALA A 1 106 ? 0.702 1.986 -2.193 1.00 93.88 106 ALA A O 1
ATOM 800 N N . ALA A 1 107 ? -1.211 1.282 -1.272 1.00 92.69 107 ALA A N 1
ATOM 801 C CA . ALA A 1 107 ? -1.437 0.241 -2.264 1.00 92.69 107 ALA A CA 1
ATOM 802 C C . ALA A 1 107 ? -1.904 0.796 -3.619 1.00 92.69 107 ALA A C 1
ATOM 804 O O . ALA A 1 107 ? -1.476 0.303 -4.662 1.00 92.69 107 ALA A O 1
ATOM 805 N N . TYR A 1 108 ? -2.758 1.821 -3.608 1.00 93.38 108 TYR A N 1
ATOM 806 C CA . TYR A 1 108 ? -3.605 2.194 -4.744 1.00 93.38 108 TYR A CA 1
ATOM 807 C C . TYR A 1 108 ? -3.600 3.685 -5.098 1.00 93.38 108 TYR A C 1
ATOM 809 O O . TYR A 1 108 ? -4.241 4.066 -6.077 1.00 93.38 108 TYR A O 1
ATOM 817 N N . ASN A 1 109 ? -2.891 4.524 -4.336 1.00 94.25 109 ASN A N 1
ATOM 818 C CA . ASN A 1 109 ? -2.890 5.985 -4.459 1.00 94.25 109 ASN A CA 1
ATOM 819 C C . ASN A 1 109 ? -4.292 6.602 -4.263 1.00 94.25 109 ASN A C 1
ATOM 821 O O . ASN A 1 109 ? -4.684 7.558 -4.931 1.00 94.25 109 ASN A O 1
ATOM 825 N N . SER A 1 110 ? -5.086 6.017 -3.361 1.00 93.06 110 SER A N 1
ATOM 826 C CA . SER A 1 110 ? -6.418 6.503 -2.992 1.00 93.06 110 SER A CA 1
ATOM 827 C C . SER A 1 110 ? -6.728 6.157 -1.536 1.00 93.06 110 SER A C 1
ATOM 829 O O . SER A 1 110 ? -6.473 5.025 -1.151 1.00 93.06 110 SER A O 1
ATOM 831 N N . PRO A 1 111 ? -7.309 7.058 -0.720 1.00 89.50 111 PRO A N 1
ATOM 832 C CA . PRO A 1 111 ? -7.766 6.710 0.633 1.00 89.50 111 PRO A CA 1
ATOM 833 C C . PRO A 1 111 ? -8.910 5.690 0.630 1.00 89.50 111 PRO A C 1
ATOM 835 O O . PRO A 1 111 ? -9.092 4.939 1.585 1.00 89.50 111 PRO A O 1
ATOM 838 N N . THR A 1 112 ? -9.691 5.657 -0.445 1.00 88.31 112 THR A N 1
ATOM 839 C CA . THR A 1 112 ? -10.832 4.759 -0.600 1.00 88.31 112 THR A CA 1
ATOM 840 C C . THR A 1 112 ? -10.567 3.764 -1.716 1.00 88.31 112 THR A C 1
ATOM 842 O O . THR A 1 112 ? -10.013 4.104 -2.767 1.00 88.31 112 THR A O 1
ATOM 845 N N . LEU A 1 113 ? -10.963 2.516 -1.485 1.00 83.38 113 LEU A N 1
ATOM 846 C CA . LEU A 1 113 ? -10.901 1.478 -2.498 1.00 83.38 113 LEU A CA 1
ATOM 847 C C . LEU A 1 113 ? -12.150 1.566 -3.375 1.00 83.38 113 LEU A C 1
ATOM 849 O O . LEU A 1 113 ? -13.264 1.568 -2.862 1.00 83.38 113 LEU A O 1
ATOM 853 N N . GLU A 1 114 ? -11.975 1.607 -4.693 1.00 79.12 114 GLU A N 1
ATOM 854 C CA . GLU A 1 114 ? -13.104 1.417 -5.601 1.00 79.12 114 GLU A CA 1
ATOM 855 C C . GLU A 1 114 ? -13.393 -0.075 -5.807 1.00 79.12 114 GLU A C 1
ATOM 857 O O . GLU A 1 114 ? -12.486 -0.887 -6.026 1.00 79.12 114 GLU A O 1
ATOM 862 N N . ASP A 1 115 ? -14.678 -0.433 -5.800 1.00 73.06 115 ASP A N 1
ATOM 863 C CA . ASP A 1 115 ? -15.114 -1.818 -6.002 1.00 73.06 115 ASP A CA 1
ATOM 864 C C . ASP A 1 115 ? -14.669 -2.356 -7.361 1.00 73.06 115 ASP A C 1
ATOM 866 O O . ASP A 1 115 ? -14.229 -3.505 -7.478 1.00 73.06 115 ASP A O 1
ATOM 870 N N . ASN A 1 116 ? -14.697 -1.494 -8.381 1.00 76.06 116 ASN A N 1
ATOM 871 C CA . ASN A 1 116 ? -14.233 -1.819 -9.718 1.00 76.06 116 ASN A CA 1
ATOM 872 C C . ASN A 1 116 ? -12.702 -1.934 -9.747 1.00 76.06 116 ASN A C 1
ATOM 874 O O . ASN A 1 116 ? -11.997 -0.929 -9.633 1.00 76.06 116 ASN A O 1
ATOM 878 N N . ALA A 1 117 ? -12.199 -3.152 -9.974 1.00 67.12 117 ALA A N 1
ATOM 879 C CA . ALA A 1 117 ? -10.769 -3.448 -10.061 1.00 67.12 117 ALA A CA 1
ATOM 880 C C . ALA A 1 117 ? -10.018 -2.481 -10.999 1.00 67.12 117 ALA A C 1
ATOM 882 O O . ALA A 1 117 ? -9.016 -1.898 -10.573 1.00 67.12 117 ALA A O 1
ATOM 883 N N . ARG A 1 118 ? -10.598 -2.160 -12.173 1.00 70.81 118 ARG A N 1
ATOM 884 C CA . ARG A 1 118 ? -10.018 -1.251 -13.192 1.00 70.81 118 ARG A CA 1
ATOM 885 C C . ARG A 1 118 ? -9.798 0.164 -12.689 1.00 70.81 118 ARG A C 1
ATOM 887 O O . ARG A 1 118 ? -9.177 0.980 -13.363 1.00 70.81 118 ARG A O 1
ATOM 894 N N . LYS A 1 119 ? -10.381 0.513 -11.549 1.00 75.94 119 LYS A N 1
ATOM 895 C CA . LYS A 1 119 ? -10.309 1.848 -10.961 1.00 75.94 119 LYS A CA 1
ATOM 896 C C . LYS A 1 119 ? -9.533 1.875 -9.652 1.00 75.94 119 LYS A C 1
ATOM 898 O O . LYS A 1 119 ? -9.317 2.974 -9.146 1.00 75.94 119 LYS A O 1
ATOM 903 N N . ARG A 1 120 ? -9.090 0.716 -9.143 1.00 82.12 120 ARG A N 1
ATOM 904 C CA . ARG A 1 120 ? -8.353 0.613 -7.878 1.00 82.12 120 ARG A CA 1
ATOM 905 C C . ARG A 1 120 ? -7.029 1.344 -7.974 1.00 82.12 120 ARG A C 1
ATOM 907 O O . ARG A 1 120 ? -6.821 2.291 -7.236 1.00 82.12 120 ARG A O 1
ATOM 914 N N . CYS A 1 121 ? -6.174 0.979 -8.925 1.00 89.00 121 CYS A N 1
ATOM 915 C CA . CYS A 1 121 ? -4.874 1.626 -9.070 1.00 89.00 121 CYS A CA 1
ATOM 916 C C . CYS A 1 121 ? -4.995 3.027 -9.703 1.00 89.00 121 CYS A C 1
ATOM 918 O O . CYS A 1 121 ? -5.221 3.171 -10.910 1.00 89.00 121 CYS A O 1
ATOM 920 N N . LYS A 1 122 ? -4.840 4.081 -8.894 1.00 88.00 122 LYS A N 1
ATOM 921 C CA . LYS A 1 122 ? -4.878 5.483 -9.336 1.00 88.00 122 LYS A CA 1
ATOM 922 C C . LYS A 1 122 ? -3.492 5.950 -9.785 1.00 88.00 122 LYS A C 1
ATOM 924 O O . LYS A 1 122 ? -2.836 6.751 -9.125 1.00 88.00 122 LYS A O 1
ATOM 929 N N . ILE A 1 123 ? -3.056 5.473 -10.948 1.00 83.19 123 ILE A N 1
ATOM 930 C CA . ILE A 1 123 ? -1.843 5.993 -11.595 1.00 83.19 123 ILE A CA 1
ATOM 931 C C . ILE A 1 123 ? -2.185 7.333 -12.247 1.00 83.19 123 ILE A C 1
ATOM 933 O O . ILE A 1 123 ? -3.028 7.391 -13.146 1.00 83.19 123 ILE A O 1
ATOM 937 N N . THR A 1 124 ? -1.559 8.410 -11.769 1.00 83.50 124 THR A N 1
ATOM 938 C CA . THR A 1 124 ? -1.842 9.778 -12.238 1.00 83.50 124 THR A CA 1
ATOM 939 C C . THR A 1 124 ? -0.939 10.204 -13.391 1.00 83.50 124 THR A C 1
ATOM 941 O O . THR A 1 124 ? -1.296 11.074 -14.189 1.00 83.50 124 THR A O 1
ATOM 944 N N . LYS A 1 125 ? 0.228 9.573 -13.510 1.00 84.94 125 LYS A N 1
ATOM 945 C CA . LYS A 1 125 ? 1.234 9.899 -14.516 1.00 84.94 125 LYS A CA 1
ATOM 946 C C . LYS A 1 125 ? 1.000 9.116 -15.809 1.00 84.94 125 LYS A C 1
ATOM 948 O O . LYS A 1 125 ? 0.481 8.003 -15.810 1.00 84.94 125 LYS A O 1
ATOM 953 N N . SER A 1 126 ? 1.409 9.713 -16.921 1.00 84.88 126 SER A N 1
ATOM 954 C CA . SER A 1 126 ? 1.476 9.098 -18.251 1.00 84.88 126 SER A CA 1
ATOM 955 C C . SER A 1 126 ? 2.750 9.569 -18.945 1.00 84.88 126 SER A C 1
ATOM 957 O O . SER A 1 126 ? 3.275 10.626 -18.599 1.00 84.88 126 SER A O 1
ATOM 959 N N . GLY A 1 127 ? 3.237 8.832 -19.939 1.00 86.69 127 GLY A N 1
ATOM 960 C CA . GLY A 1 127 ? 4.439 9.224 -20.675 1.00 86.69 127 GLY A CA 1
ATOM 961 C C . GLY A 1 127 ? 5.257 8.032 -21.141 1.00 86.69 127 GLY A C 1
ATOM 962 O O . GLY A 1 127 ? 4.739 6.933 -21.323 1.00 86.69 127 GLY A O 1
ATOM 963 N N . ASN A 1 128 ? 6.554 8.226 -21.356 1.00 90.19 128 ASN A N 1
ATOM 964 C CA . ASN A 1 128 ? 7.428 7.100 -21.673 1.00 90.19 128 ASN A CA 1
ATOM 965 C C . ASN A 1 128 ? 7.611 6.182 -20.443 1.00 90.19 128 ASN A C 1
ATOM 967 O O . ASN A 1 128 ? 7.369 6.577 -19.303 1.00 90.19 128 ASN A O 1
ATOM 971 N N . THR A 1 129 ? 7.999 4.929 -20.688 1.00 89.62 129 THR A N 1
ATOM 972 C CA . THR A 1 129 ? 8.154 3.916 -19.629 1.00 89.62 129 THR A CA 1
ATOM 973 C C . THR A 1 129 ? 9.190 4.333 -18.590 1.00 89.62 129 THR A C 1
ATOM 975 O O . THR A 1 129 ? 8.974 4.113 -17.409 1.00 89.62 129 THR A O 1
ATOM 978 N N . GLU A 1 130 ? 10.263 4.997 -19.021 1.00 91.75 130 GLU A N 1
ATOM 979 C CA . GLU A 1 130 ? 11.330 5.469 -18.137 1.00 91.75 130 GLU A CA 1
ATOM 980 C C . GLU A 1 130 ? 10.812 6.448 -17.080 1.00 91.75 130 GLU A C 1
ATOM 982 O O . GLU A 1 130 ? 11.055 6.253 -15.897 1.00 91.75 130 GLU A O 1
ATOM 987 N N . ALA A 1 131 ? 10.036 7.454 -17.484 1.00 92.25 131 ALA A N 1
ATOM 988 C CA . ALA A 1 131 ? 9.461 8.428 -16.564 1.00 92.25 131 ALA A CA 1
ATOM 989 C C . ALA A 1 131 ? 8.350 7.829 -15.690 1.00 92.25 131 ALA A C 1
ATOM 991 O O . ALA A 1 131 ? 8.210 8.208 -14.530 1.00 92.25 131 ALA A O 1
ATOM 992 N N . LEU A 1 132 ? 7.553 6.900 -16.232 1.00 93.19 132 LEU A N 1
ATOM 993 C CA . LEU A 1 132 ? 6.490 6.228 -15.476 1.00 93.19 132 LEU A CA 1
ATOM 994 C C . LEU A 1 132 ? 7.031 5.283 -14.410 1.00 93.19 132 LEU A C 1
ATOM 996 O O . LEU A 1 132 ? 6.446 5.163 -13.336 1.00 93.19 132 LEU A O 1
ATOM 1000 N N . CYS A 1 133 ? 8.138 4.620 -14.723 1.00 94.31 133 CYS A N 1
ATOM 1001 C CA . CYS A 1 133 ? 8.777 3.650 -13.857 1.00 94.31 133 CYS A CA 1
ATOM 1002 C C . CYS A 1 133 ? 9.947 4.229 -13.078 1.00 94.31 133 CYS A C 1
ATOM 1004 O O . CYS A 1 133 ? 10.758 3.461 -12.583 1.00 94.31 133 CYS A O 1
ATOM 1006 N N . ALA A 1 134 ? 10.003 5.551 -12.924 1.00 93.75 134 ALA A N 1
ATOM 1007 C CA . ALA A 1 134 ? 10.934 6.236 -12.043 1.00 93.75 134 ALA A CA 1
ATOM 1008 C C . ALA A 1 134 ? 10.188 7.083 -11.009 1.00 93.75 134 ALA A C 1
ATOM 1010 O O . ALA A 1 134 ? 9.021 7.447 -11.187 1.00 93.75 134 ALA A O 1
ATOM 1011 N N . LEU A 1 135 ? 10.862 7.415 -9.911 1.00 92.00 135 LEU A N 1
ATOM 1012 C CA . LEU A 1 135 ? 10.334 8.370 -8.940 1.00 92.00 135 LEU A CA 1
ATOM 1013 C C . LEU A 1 135 ? 10.113 9.767 -9.565 1.00 92.00 135 LEU A C 1
ATOM 1015 O O . LEU A 1 135 ? 10.935 10.224 -10.378 1.00 92.00 135 LEU A O 1
ATOM 1019 N N . PRO A 1 136 ? 9.020 10.468 -9.198 1.00 92.75 136 PRO A N 1
ATOM 1020 C CA . PRO A 1 136 ? 8.023 10.088 -8.181 1.00 92.75 136 PRO A CA 1
ATOM 1021 C C . PRO A 1 136 ? 6.974 9.062 -8.627 1.00 92.75 136 PRO A C 1
ATOM 1023 O O . PRO A 1 136 ? 6.355 8.432 -7.775 1.00 92.75 136 PRO A O 1
ATOM 1026 N N . ALA A 1 137 ? 6.752 8.891 -9.933 1.00 93.44 137 ALA A N 1
ATOM 1027 C CA . ALA A 1 137 ? 5.589 8.184 -10.476 1.00 93.44 137 ALA A CA 1
ATOM 1028 C C . ALA A 1 137 ? 5.441 6.759 -9.924 1.00 93.44 137 ALA A C 1
ATOM 1030 O O . ALA A 1 137 ? 4.368 6.363 -9.469 1.00 93.44 137 ALA A O 1
ATOM 1031 N N . VAL A 1 138 ? 6.543 6.008 -9.899 1.00 92.38 138 VAL A N 1
ATOM 1032 C CA . VAL A 1 138 ? 6.551 4.623 -9.414 1.00 92.38 138 VAL A CA 1
ATOM 1033 C C . VAL A 1 138 ? 6.384 4.515 -7.893 1.00 92.38 138 VAL A C 1
ATOM 1035 O O . VAL A 1 138 ? 5.975 3.470 -7.392 1.00 92.38 138 VAL A O 1
ATOM 1038 N N . GLY A 1 139 ? 6.674 5.598 -7.165 1.00 91.50 139 GLY A N 1
ATOM 1039 C CA . GLY A 1 139 ? 6.577 5.700 -5.711 1.00 91.50 139 GLY A CA 1
ATOM 1040 C C . GLY A 1 139 ? 5.222 6.174 -5.191 1.00 91.50 139 GLY A C 1
ATOM 1041 O O . GLY A 1 139 ? 5.005 6.089 -3.984 1.00 91.50 139 GLY A O 1
ATOM 1042 N N . GLU A 1 140 ? 4.310 6.637 -6.058 1.00 94.25 140 GLU A N 1
ATOM 1043 C CA . GLU A 1 140 ? 2.962 7.084 -5.660 1.00 94.25 140 GLU A CA 1
ATOM 1044 C C . GLU A 1 140 ? 2.170 5.959 -4.973 1.00 94.25 140 GLU A C 1
ATOM 1046 O O . GLU A 1 140 ? 1.480 6.203 -3.986 1.00 94.25 140 GLU A O 1
ATOM 1051 N N . ALA A 1 141 ? 2.292 4.725 -5.477 1.00 94.00 141 ALA A N 1
ATOM 1052 C CA . ALA A 1 141 ? 1.636 3.540 -4.927 1.00 94.00 141 ALA A CA 1
ATOM 1053 C C . ALA A 1 141 ? 2.334 2.234 -5.325 1.00 94.00 141 ALA A C 1
ATOM 1055 O O . ALA A 1 141 ? 2.917 2.128 -6.407 1.00 94.00 141 ALA A O 1
ATOM 1056 N N . LEU A 1 142 ? 2.165 1.192 -4.507 1.00 94.00 142 LEU A N 1
ATOM 1057 C CA . LEU A 1 142 ? 2.648 -0.158 -4.806 1.00 94.00 142 LEU A CA 1
ATOM 1058 C C . LEU A 1 142 ? 2.057 -0.712 -6.105 1.00 94.00 142 LEU A C 1
ATOM 1060 O O . LEU A 1 142 ? 2.758 -1.399 -6.839 1.00 94.00 142 LEU A O 1
ATOM 1064 N N . CYS A 1 143 ? 0.804 -0.397 -6.446 1.00 92.38 143 CYS A N 1
ATOM 1065 C CA . CYS A 1 143 ? 0.226 -0.840 -7.713 1.00 92.38 143 CYS A CA 1
ATOM 1066 C C . CYS A 1 143 ? 0.968 -0.264 -8.937 1.00 92.38 143 CYS A C 1
ATOM 1068 O O . CYS A 1 143 ? 1.125 -0.967 -9.935 1.00 92.38 143 CYS A O 1
ATOM 1070 N N . ALA A 1 144 ? 1.493 0.966 -8.850 1.00 92.62 144 ALA A N 1
ATOM 1071 C CA . ALA A 1 144 ? 2.344 1.555 -9.886 1.00 92.62 144 ALA A CA 1
ATOM 1072 C C . ALA A 1 144 ? 3.713 0.856 -9.942 1.00 92.62 144 ALA A C 1
ATOM 1074 O O . ALA A 1 144 ? 4.195 0.520 -11.023 1.00 92.62 144 ALA A O 1
ATOM 1075 N N . THR A 1 145 ? 4.301 0.565 -8.776 1.00 93.88 145 THR A N 1
ATOM 1076 C CA . THR A 1 145 ? 5.553 -0.202 -8.671 1.00 93.88 145 THR A CA 1
ATOM 1077 C C . THR A 1 145 ? 5.416 -1.585 -9.309 1.00 93.88 145 THR A C 1
ATOM 1079 O O . THR A 1 145 ? 6.225 -1.961 -10.156 1.00 93.88 145 THR A O 1
ATOM 1082 N N . VAL A 1 146 ? 4.360 -2.318 -8.953 1.00 92.00 146 VAL A N 1
ATOM 1083 C CA . VAL A 1 146 ? 4.060 -3.659 -9.463 1.00 92.00 146 VAL A CA 1
ATOM 1084 C C . VAL A 1 146 ? 3.838 -3.643 -10.975 1.00 92.00 146 VAL A C 1
ATOM 1086 O O . VAL A 1 146 ? 4.377 -4.493 -11.678 1.00 92.00 146 VAL A O 1
ATOM 1089 N N . MET A 1 147 ? 3.132 -2.641 -11.506 1.00 91.75 147 MET A N 1
ATOM 1090 C CA . MET A 1 147 ? 3.006 -2.456 -12.955 1.00 91.75 147 MET A CA 1
ATOM 1091 C C . MET A 1 147 ? 4.367 -2.338 -13.647 1.00 91.75 147 MET A C 1
ATOM 1093 O O . MET A 1 147 ? 4.576 -2.949 -14.688 1.00 91.75 147 MET A O 1
ATOM 1097 N N . CYS A 1 148 ? 5.311 -1.604 -13.067 1.00 93.06 148 CYS A N 1
ATOM 1098 C CA . CYS A 1 148 ? 6.636 -1.419 -13.655 1.00 93.06 148 CYS A CA 1
ATOM 1099 C C . CYS A 1 148 ? 7.517 -2.674 -13.631 1.00 93.06 148 CYS A C 1
ATOM 1101 O O . CYS A 1 148 ? 8.307 -2.885 -14.551 1.00 93.06 148 CYS A O 1
ATOM 1103 N N . VAL A 1 149 ? 7.366 -3.528 -12.617 1.00 92.94 149 VAL A N 1
ATOM 1104 C CA . VAL A 1 149 ? 8.137 -4.778 -12.509 1.00 92.94 149 VAL A CA 1
ATOM 1105 C C . VAL A 1 149 ? 7.465 -5.973 -13.186 1.00 92.94 149 VAL A C 1
ATOM 1107 O O . VAL A 1 149 ? 8.147 -6.959 -13.451 1.00 92.94 149 VAL A O 1
ATOM 1110 N N . CYS A 1 150 ? 6.164 -5.890 -13.489 1.00 91.12 150 CYS A N 1
ATOM 1111 C CA . CYS A 1 150 ? 5.395 -7.008 -14.042 1.00 91.12 150 CYS A CA 1
ATOM 1112 C C . CYS A 1 150 ? 4.775 -6.778 -15.422 1.00 91.12 150 CYS A C 1
ATOM 1114 O O . CYS A 1 150 ? 4.394 -7.753 -16.064 1.00 91.12 150 CYS A O 1
ATOM 1116 N N . ALA A 1 151 ? 4.623 -5.542 -15.901 1.00 91.06 151 ALA A N 1
ATOM 1117 C CA . ALA A 1 151 ? 4.016 -5.293 -17.206 1.00 91.06 151 ALA A CA 1
ATOM 1118 C C . ALA A 1 151 ? 5.051 -5.268 -18.338 1.00 91.06 151 ALA A C 1
ATOM 1120 O O . ALA A 1 151 ? 6.189 -4.834 -18.174 1.00 91.06 151 ALA A O 1
ATOM 1121 N N . LYS A 1 152 ? 4.600 -5.668 -19.528 1.00 91.25 152 LYS A N 1
ATOM 1122 C CA . LYS A 1 152 ? 5.292 -5.467 -20.801 1.00 91.25 152 LYS A CA 1
ATOM 1123 C C . LYS A 1 152 ? 4.827 -4.153 -21.405 1.00 91.25 152 LYS A C 1
ATOM 1125 O O . LYS A 1 152 ? 3.653 -3.984 -21.732 1.00 91.25 152 LYS A O 1
ATOM 1130 N N . PHE A 1 153 ? 5.747 -3.224 -21.584 1.00 89.62 153 PHE A N 1
ATOM 1131 C CA . PHE A 1 153 ? 5.509 -1.951 -22.241 1.00 89.62 153 PHE A CA 1
ATOM 1132 C C . PHE A 1 153 ? 5.811 -2.074 -23.734 1.00 89.62 153 PHE A C 1
ATOM 1134 O O . PHE A 1 153 ? 6.949 -2.294 -24.146 1.00 89.62 153 PHE A O 1
ATOM 1141 N N . GLY A 1 154 ? 4.786 -1.893 -24.565 1.00 84.94 154 GLY A N 1
ATOM 1142 C CA . GLY A 1 154 ? 4.887 -1.984 -26.020 1.00 84.94 154 GLY A CA 1
ATOM 1143 C C . GLY A 1 154 ? 5.304 -3.365 -26.540 1.00 84.94 154 GLY A C 1
ATOM 1144 O O . GLY A 1 154 ? 5.568 -4.299 -25.792 1.00 84.94 154 GLY A O 1
ATOM 1145 N N . VAL A 1 155 ? 5.374 -3.494 -27.864 1.00 81.50 155 VAL A N 1
ATOM 1146 C CA . VAL A 1 155 ? 5.547 -4.793 -28.545 1.00 81.50 155 VAL A CA 1
ATOM 1147 C C . VAL A 1 155 ? 6.957 -5.388 -28.451 1.00 81.50 155 VAL A C 1
ATOM 1149 O O . VAL A 1 155 ? 7.157 -6.549 -28.780 1.00 81.50 155 VAL A O 1
ATOM 1152 N N . THR A 1 156 ? 7.947 -4.602 -28.025 1.00 80.50 156 THR A N 1
ATOM 1153 C CA . THR A 1 156 ? 9.354 -5.029 -27.946 1.00 80.50 156 THR A CA 1
ATOM 1154 C C . THR A 1 156 ? 9.673 -5.802 -26.667 1.00 80.50 156 THR A C 1
ATOM 1156 O O . THR A 1 156 ? 10.709 -6.454 -26.586 1.00 80.50 156 THR A O 1
ATOM 1159 N N . GLN A 1 157 ? 8.810 -5.715 -25.654 1.00 84.31 157 GLN A N 1
ATOM 1160 C CA . GLN A 1 157 ? 8.895 -6.522 -24.443 1.00 84.31 157 GLN A CA 1
ATOM 1161 C C . GLN A 1 157 ? 7.975 -7.722 -24.609 1.00 84.31 157 GLN A C 1
ATOM 1163 O O . GLN A 1 157 ? 6.763 -7.569 -24.572 1.00 84.31 157 GLN A O 1
ATOM 1168 N N . THR A 1 158 ? 8.548 -8.903 -24.830 1.00 81.81 158 THR A N 1
ATOM 1169 C CA . THR A 1 158 ? 7.782 -10.125 -25.129 1.00 81.81 158 THR A CA 1
ATOM 1170 C C . THR A 1 158 ? 7.765 -11.127 -23.976 1.00 81.81 158 THR A C 1
ATOM 1172 O O . THR A 1 158 ? 6.878 -11.974 -23.932 1.00 81.81 158 THR A O 1
ATOM 1175 N N . SER A 1 159 ? 8.705 -11.020 -23.036 1.00 85.69 159 SER A N 1
ATOM 1176 C CA . SER A 1 159 ? 8.900 -11.967 -21.932 1.00 85.69 159 SER A CA 1
ATOM 1177 C C . SER A 1 159 ? 7.920 -11.740 -20.778 1.00 85.69 159 SER A C 1
ATOM 1179 O O . SER A 1 159 ? 7.764 -10.613 -20.309 1.00 85.69 159 SER A O 1
ATOM 1181 N N . ASP A 1 160 ? 7.316 -12.817 -20.274 1.00 88.19 160 ASP A N 1
ATOM 1182 C CA . ASP A 1 160 ? 6.398 -12.783 -19.129 1.00 88.19 160 ASP A CA 1
ATOM 1183 C C . ASP A 1 160 ? 7.153 -12.756 -17.793 1.00 88.19 160 ASP A C 1
ATOM 1185 O O . ASP A 1 160 ? 7.316 -13.771 -17.118 1.00 88.19 160 ASP A O 1
ATOM 1189 N N . VAL A 1 161 ? 7.638 -11.571 -17.419 1.00 85.00 161 VAL A N 1
ATOM 1190 C CA . VAL A 1 161 ? 8.542 -11.349 -16.274 1.00 85.00 161 VAL A CA 1
ATOM 1191 C C . VAL A 1 161 ? 7.966 -11.735 -14.907 1.00 85.00 161 VAL A C 1
ATOM 1193 O O . VAL A 1 161 ? 8.729 -12.132 -14.032 1.00 85.00 161 VAL A O 1
ATOM 1196 N N . CYS A 1 162 ? 6.646 -11.661 -14.721 1.00 86.12 162 CYS A N 1
ATOM 1197 C CA . CYS A 1 162 ? 5.972 -12.089 -13.490 1.00 86.12 162 CYS A CA 1
ATOM 1198 C C . CYS A 1 162 ? 5.204 -13.407 -13.673 1.00 86.12 162 CYS A C 1
ATOM 1200 O O . CYS A 1 162 ? 4.424 -13.796 -12.808 1.00 86.12 162 CYS A O 1
ATOM 1202 N N . GLY A 1 163 ? 5.438 -14.105 -14.789 1.00 85.06 163 GLY A N 1
ATOM 1203 C CA . GLY A 1 163 ? 4.761 -15.342 -15.156 1.00 85.06 163 GLY A CA 1
ATOM 1204 C C . GLY A 1 163 ? 3.561 -15.134 -16.082 1.00 85.06 163 GLY A C 1
ATOM 1205 O O . GLY A 1 163 ? 3.017 -14.029 -16.224 1.00 85.06 163 GLY A O 1
ATOM 1206 N N . SER A 1 164 ? 3.161 -16.231 -16.730 1.00 80.00 164 SER A N 1
ATOM 1207 C CA . SER A 1 164 ? 1.998 -16.276 -17.621 1.00 80.00 164 SER A CA 1
ATOM 1208 C C . SER A 1 164 ? 0.718 -15.978 -16.834 1.00 80.00 164 SER A C 1
ATOM 1210 O O . SER A 1 164 ? 0.509 -16.516 -15.748 1.00 80.00 164 SER A O 1
ATOM 1212 N N . GLY A 1 165 ? -0.118 -15.072 -17.345 1.00 79.69 165 GLY A N 1
ATOM 1213 C CA . GLY A 1 165 ? -1.349 -14.619 -16.680 1.00 79.69 165 GLY A CA 1
ATOM 1214 C C . GLY A 1 165 ? -1.163 -13.525 -15.619 1.00 79.69 165 GLY A C 1
ATOM 1215 O O . GLY A 1 165 ? -2.135 -12.859 -15.278 1.00 79.69 165 GLY A O 1
ATOM 1216 N N . ALA A 1 166 ? 0.066 -13.280 -15.153 1.00 82.50 166 ALA A N 1
ATOM 1217 C CA . ALA A 1 166 ? 0.406 -12.170 -14.255 1.00 82.50 166 ALA A CA 1
ATOM 1218 C C . ALA A 1 166 ? 1.082 -10.995 -14.984 1.00 82.50 166 ALA A C 1
ATOM 1220 O O . ALA A 1 166 ? 1.228 -9.916 -14.421 1.00 82.50 166 ALA A O 1
ATOM 1221 N N . THR A 1 167 ? 1.518 -11.197 -16.229 1.00 88.19 167 THR A N 1
ATOM 1222 C CA . THR A 1 167 ? 2.252 -10.195 -17.009 1.00 88.19 167 THR A CA 1
ATOM 1223 C C . THR A 1 167 ? 1.330 -9.525 -18.029 1.00 88.19 167 THR A C 1
ATOM 1225 O O . THR A 1 167 ? 1.017 -10.093 -19.076 1.00 88.19 167 THR A O 1
ATOM 1228 N N . ALA A 1 168 ? 0.899 -8.293 -17.754 1.00 88.81 168 ALA A N 1
ATOM 1229 C CA . ALA A 1 168 ? 0.048 -7.540 -18.673 1.00 88.81 168 ALA A CA 1
ATOM 1230 C C . ALA A 1 168 ? 0.835 -6.986 -19.872 1.00 88.81 168 ALA A C 1
ATOM 1232 O O . ALA A 1 168 ? 1.905 -6.406 -19.698 1.00 88.81 168 ALA A O 1
ATOM 1233 N N . GLN A 1 169 ? 0.276 -7.081 -21.082 1.00 90.44 169 GLN A N 1
ATOM 1234 C CA . GLN A 1 169 ? 0.795 -6.379 -22.258 1.00 90.44 169 GLN A CA 1
ATOM 1235 C C . GLN A 1 169 ? 0.134 -5.006 -22.398 1.00 90.44 169 GLN A C 1
ATOM 1237 O O . GLN A 1 169 ? -1.061 -4.896 -22.673 1.00 90.44 169 GLN A O 1
ATOM 1242 N N . LEU A 1 170 ? 0.928 -3.948 -22.275 1.00 89.25 170 LEU A N 1
ATOM 1243 C CA . LEU A 1 170 ? 0.492 -2.576 -22.487 1.00 89.25 170 LEU A CA 1
ATOM 1244 C C . LEU A 1 170 ? 0.808 -2.149 -23.916 1.00 89.25 170 LEU A C 1
ATOM 1246 O O . LEU A 1 170 ? 1.963 -2.139 -24.341 1.00 89.25 170 LEU A O 1
ATOM 1250 N N . THR A 1 171 ? -0.222 -1.781 -24.671 1.00 84.19 171 THR A N 1
ATOM 1251 C CA . THR A 1 171 ? -0.071 -1.254 -26.037 1.00 84.19 171 THR A CA 1
ATOM 1252 C C . THR A 1 171 ? 0.239 0.242 -26.057 1.00 84.19 171 THR A C 1
ATOM 1254 O O . THR A 1 171 ? 0.740 0.747 -27.055 1.00 84.19 171 THR A O 1
ATOM 1257 N N . ALA A 1 172 ? -0.054 0.946 -24.961 1.00 85.44 172 ALA A N 1
ATOM 1258 C CA . ALA A 1 172 ? 0.245 2.356 -24.760 1.00 85.44 172 ALA A CA 1
ATOM 1259 C C . ALA A 1 172 ? 0.445 2.653 -23.267 1.00 85.44 172 ALA A C 1
ATOM 1261 O O . ALA A 1 172 ? 0.003 1.895 -22.402 1.00 85.44 172 ALA A O 1
ATOM 1262 N N . ASN A 1 173 ? 1.098 3.778 -22.991 1.00 86.19 173 ASN A N 1
ATOM 1263 C CA . ASN A 1 173 ? 1.492 4.216 -21.655 1.00 86.19 173 ASN A CA 1
ATOM 1264 C C . ASN A 1 173 ? 0.566 5.321 -21.112 1.00 86.19 173 ASN A C 1
ATOM 1266 O O . ASN A 1 173 ? 1.010 6.306 -20.514 1.00 86.19 173 ASN A O 1
ATOM 1270 N N . ASP A 1 174 ? -0.728 5.187 -21.385 1.00 85.44 174 ASP A N 1
ATOM 1271 C CA . ASP A 1 174 ? -1.768 6.065 -20.862 1.00 85.44 174 ASP A CA 1
ATOM 1272 C C . ASP A 1 174 ? -2.428 5.460 -19.615 1.00 85.44 174 ASP A C 1
ATOM 1274 O O . ASP A 1 174 ? -2.354 4.255 -19.351 1.00 85.44 174 ASP A O 1
ATOM 1278 N N . GLN A 1 175 ? -3.109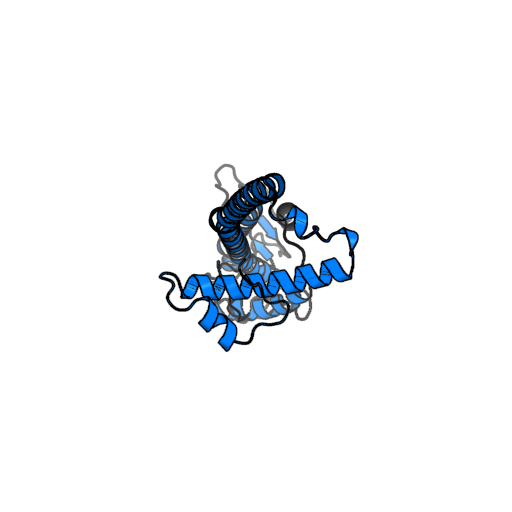 6.306 -18.843 1.00 83.06 175 GLN A N 1
ATOM 1279 C CA . GLN A 1 175 ? -3.737 5.903 -17.584 1.00 83.06 175 GLN A CA 1
ATOM 1280 C C . GLN A 1 175 ? -4.764 4.772 -17.754 1.00 83.06 175 GLN A C 1
ATOM 1282 O O . GLN A 1 175 ? -4.916 3.947 -16.855 1.00 83.06 175 GLN A O 1
ATOM 1287 N N . THR A 1 176 ? -5.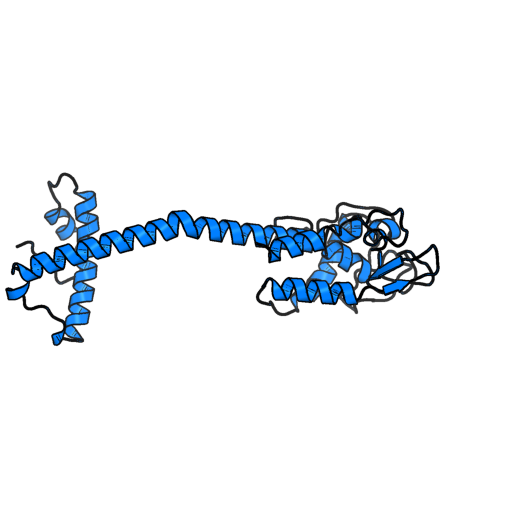481 4.714 -18.880 1.00 84.62 176 THR A N 1
ATOM 1288 C CA . THR A 1 176 ? -6.514 3.695 -19.131 1.00 84.62 176 THR A CA 1
ATOM 1289 C C . THR A 1 176 ? -5.882 2.322 -19.325 1.00 84.62 176 THR A C 1
ATOM 1291 O O . THR A 1 176 ? -6.349 1.325 -18.762 1.00 84.62 176 THR A O 1
ATOM 1294 N N . ARG A 1 177 ? -4.790 2.258 -20.092 1.00 87.25 177 ARG A N 1
ATOM 1295 C CA . ARG A 1 177 ? -4.043 1.015 -20.313 1.00 87.25 177 ARG A CA 1
ATOM 1296 C C . ARG A 1 177 ? -3.335 0.554 -19.055 1.00 87.25 177 ARG A C 1
ATOM 1298 O O . ARG A 1 177 ? -3.419 -0.627 -18.738 1.00 87.25 177 ARG A O 1
ATOM 1305 N N . LEU A 1 178 ? -2.733 1.471 -18.303 1.00 87.50 178 LEU A N 1
ATOM 1306 C CA . LEU A 1 178 ? -2.082 1.153 -17.032 1.00 87.50 178 LEU A CA 1
ATOM 1307 C C . LEU A 1 178 ? -3.071 0.548 -16.023 1.00 87.50 178 LEU A C 1
ATOM 1309 O O . LEU A 1 178 ? -2.793 -0.493 -15.433 1.00 87.50 178 LEU A O 1
ATOM 1313 N N . LYS A 1 179 ? -4.268 1.133 -15.910 1.00 84.69 179 LYS A N 1
ATOM 1314 C CA . LYS A 1 179 ? -5.372 0.598 -15.099 1.00 84.69 179 LYS A CA 1
ATOM 1315 C C . LYS A 1 179 ? -5.805 -0.804 -15.530 1.00 84.69 179 LYS A C 1
ATOM 1317 O O . LYS A 1 179 ? -5.942 -1.694 -14.700 1.00 84.69 179 LYS A O 1
ATOM 1322 N N . THR A 1 180 ? -5.983 -1.010 -16.834 1.00 83.88 180 THR A N 1
ATOM 1323 C CA . THR A 1 180 ? -6.378 -2.318 -17.387 1.00 83.88 180 THR A CA 1
ATOM 1324 C C . THR A 1 180 ? -5.281 -3.371 -17.209 1.00 83.88 180 THR A C 1
ATOM 1326 O O . THR A 1 180 ? -5.574 -4.538 -16.971 1.00 83.88 180 THR A O 1
ATOM 1329 N N . GLY A 1 181 ? -4.010 -2.976 -17.305 1.00 88.19 181 GLY A N 1
ATOM 1330 C CA . GLY A 1 181 ? -2.892 -3.874 -17.040 1.00 88.19 181 GLY A CA 1
ATOM 1331 C C . GLY A 1 181 ? -2.837 -4.302 -15.578 1.00 88.19 181 GLY A C 1
ATOM 1332 O O . GLY A 1 181 ? -2.641 -5.484 -15.298 1.00 88.19 181 GLY A O 1
ATOM 1333 N N . TYR A 1 182 ? -3.101 -3.375 -14.652 1.00 89.56 182 TYR A N 1
ATOM 1334 C CA . TYR A 1 182 ? -3.100 -3.689 -13.227 1.00 89.56 182 TYR A CA 1
ATOM 1335 C C . TYR A 1 182 ? -4.146 -4.746 -12.866 1.00 89.56 182 TYR A C 1
ATOM 1337 O O . TYR A 1 182 ? -3.855 -5.624 -12.064 1.00 89.56 182 TYR A O 1
ATOM 1345 N N . ASP A 1 183 ? -5.319 -4.734 -13.500 1.00 86.94 183 ASP A N 1
ATOM 1346 C CA . ASP A 1 183 ? -6.347 -5.763 -13.294 1.00 86.94 183 ASP A CA 1
ATOM 1347 C C . ASP A 1 183 ? -5.847 -7.188 -13.520 1.00 86.94 183 ASP A C 1
ATOM 1349 O O . ASP A 1 183 ? -6.227 -8.101 -12.785 1.00 86.94 183 ASP A O 1
ATOM 1353 N N . THR A 1 184 ? -4.984 -7.370 -14.522 1.00 87.06 184 THR A N 1
ATOM 1354 C CA . THR A 1 184 ? -4.383 -8.674 -14.826 1.00 87.06 184 THR A CA 1
ATOM 1355 C C . THR A 1 184 ? -3.525 -9.134 -13.650 1.00 87.06 184 THR A C 1
ATOM 1357 O O . THR A 1 184 ? -3.683 -10.247 -13.156 1.00 87.06 184 THR A O 1
ATOM 1360 N N . ILE A 1 185 ? -2.681 -8.239 -13.133 1.00 87.56 185 ILE A N 1
ATOM 1361 C CA . ILE A 1 185 ? -1.804 -8.532 -11.996 1.00 87.56 185 ILE A CA 1
ATOM 1362 C C . ILE A 1 185 ? -2.623 -8.745 -10.716 1.00 87.56 185 ILE A C 1
ATOM 1364 O O . ILE A 1 185 ? -2.387 -9.685 -9.958 1.00 87.56 185 ILE A O 1
ATOM 1368 N N . HIS A 1 186 ? -3.638 -7.908 -10.492 1.00 86.31 186 HIS A N 1
ATOM 1369 C CA . HIS A 1 186 ? -4.509 -7.980 -9.326 1.00 86.31 186 HIS A CA 1
ATOM 1370 C C . HIS A 1 186 ? -5.260 -9.314 -9.241 1.00 86.31 186 HIS A C 1
ATOM 1372 O O . HIS A 1 186 ? -5.477 -9.821 -8.140 1.00 86.31 186 HIS A O 1
ATOM 1378 N N . GLY A 1 187 ? -5.623 -9.910 -10.383 1.00 82.00 187 GLY A N 1
ATOM 1379 C CA . GLY A 1 187 ? -6.204 -11.253 -10.438 1.00 82.00 187 GLY A CA 1
ATOM 1380 C C . GLY A 1 187 ? -5.330 -12.309 -9.755 1.00 82.00 187 GLY A C 1
ATOM 1381 O O . GLY A 1 187 ? -5.857 -13.174 -9.062 1.00 82.00 187 GLY A O 1
ATOM 1382 N N . VAL A 1 188 ? -4.006 -12.186 -9.867 1.00 82.94 188 VAL A N 1
ATOM 1383 C CA . VAL A 1 188 ? -3.044 -13.086 -9.215 1.00 82.94 188 VAL A CA 1
ATOM 1384 C C . VAL A 1 188 ? -2.860 -12.735 -7.742 1.00 82.94 188 VAL A C 1
ATOM 1386 O O . VAL A 1 188 ? -2.819 -13.633 -6.903 1.00 82.94 188 VAL A O 1
ATOM 1389 N N . CYS A 1 189 ? -2.829 -11.444 -7.396 1.00 80.06 189 CYS A N 1
ATOM 1390 C CA . CYS A 1 189 ? -2.717 -10.995 -6.003 1.00 80.06 189 CYS A CA 1
ATOM 1391 C C . CYS A 1 189 ? -3.838 -11.542 -5.099 1.00 80.06 189 CYS A C 1
ATOM 1393 O O . CYS A 1 189 ? -3.612 -11.745 -3.911 1.00 80.06 189 CYS A O 1
ATOM 1395 N N . LYS A 1 190 ? -5.029 -11.822 -5.646 1.00 80.69 190 LYS A N 1
ATOM 1396 C CA . LYS A 1 190 ? -6.156 -12.413 -4.898 1.00 80.69 190 LYS A CA 1
ATOM 1397 C C . LYS A 1 190 ? -5.914 -13.844 -4.416 1.00 80.69 190 LYS A C 1
ATOM 1399 O O . LYS A 1 190 ? -6.625 -14.295 -3.526 1.00 80.69 190 LYS A O 1
ATOM 1404 N N . ASN A 1 191 ? -4.944 -14.547 -4.996 1.00 82.31 191 ASN A N 1
ATOM 1405 C CA . ASN A 1 191 ? -4.616 -15.916 -4.603 1.00 82.31 191 ASN A CA 1
ATOM 1406 C C . ASN A 1 191 ? -3.695 -15.971 -3.375 1.00 82.31 191 ASN A C 1
ATOM 1408 O O . ASN A 1 191 ? -3.440 -17.055 -2.855 1.00 82.31 191 ASN A O 1
ATOM 1412 N N . TYR A 1 192 ? -3.187 -14.824 -2.913 1.00 78.25 192 TYR A N 1
ATOM 1413 C CA . TYR A 1 192 ? -2.411 -14.755 -1.682 1.00 78.25 192 TYR A CA 1
ATOM 1414 C C . TYR A 1 192 ? -3.353 -14.772 -0.472 1.00 78.25 192 TYR A C 1
ATOM 1416 O O . TYR A 1 192 ? -4.384 -14.092 -0.493 1.00 78.25 192 TYR A O 1
ATOM 1424 N N . PRO A 1 193 ? -3.027 -15.539 0.584 1.00 78.50 193 PRO A N 1
ATOM 1425 C CA . PRO A 1 193 ? -3.863 -15.613 1.772 1.00 78.50 193 PRO A CA 1
ATOM 1426 C C . PRO A 1 193 ? -3.948 -14.246 2.453 1.00 78.50 193 PRO A C 1
ATOM 1428 O O . PRO A 1 193 ? -2.978 -13.489 2.488 1.00 78.50 193 PRO A O 1
ATOM 1431 N N . ALA A 1 194 ? -5.114 -13.940 3.022 1.00 78.38 194 ALA A N 1
ATOM 1432 C CA . ALA A 1 194 ? -5.262 -12.762 3.859 1.00 78.38 194 ALA A CA 1
ATOM 1433 C C . ALA A 1 194 ? -4.417 -12.932 5.131 1.00 78.38 194 ALA A C 1
ATOM 1435 O O . ALA A 1 194 ? -4.574 -13.909 5.863 1.00 78.38 194 ALA A O 1
ATOM 1436 N N . GLU A 1 195 ? -3.535 -11.973 5.396 1.00 77.25 195 GLU A N 1
ATOM 1437 C CA . GLU A 1 195 ? -2.748 -11.912 6.625 1.00 77.25 195 GLU A CA 1
ATOM 1438 C C . GLU A 1 195 ? -3.372 -10.883 7.577 1.00 77.25 195 GLU A C 1
ATOM 1440 O O . GLU A 1 195 ? -3.876 -9.840 7.149 1.00 77.25 195 GLU A O 1
ATOM 1445 N N . LYS A 1 196 ? -3.343 -11.164 8.885 1.00 79.50 196 LYS A N 1
ATOM 1446 C CA . LYS A 1 196 ? -3.730 -10.171 9.889 1.00 79.50 196 LYS A CA 1
ATOM 1447 C C . LYS A 1 196 ? -2.703 -9.042 9.860 1.00 79.50 196 LYS A C 1
ATOM 1449 O O . LYS A 1 196 ? -1.527 -9.277 10.116 1.00 79.50 196 LYS A O 1
ATOM 1454 N N . ILE A 1 197 ? -3.157 -7.829 9.569 1.00 82.50 197 ILE A N 1
ATOM 1455 C CA . ILE A 1 197 ? -2.282 -6.660 9.504 1.00 82.50 197 ILE A CA 1
ATOM 1456 C C . ILE A 1 197 ? -1.886 -6.250 10.927 1.00 82.50 197 ILE A C 1
ATOM 1458 O O . ILE A 1 197 ? -2.753 -5.997 11.763 1.00 82.50 197 ILE A O 1
ATOM 1462 N N . THR A 1 198 ? -0.580 -6.198 11.184 1.00 82.94 198 THR A N 1
ATOM 1463 C CA . THR A 1 198 ? 0.031 -5.626 12.394 1.00 82.94 198 THR A CA 1
ATOM 1464 C C . THR A 1 198 ? 1.166 -4.684 11.991 1.00 82.94 198 THR A C 1
ATOM 1466 O O . THR A 1 198 ? 1.651 -4.751 10.855 1.00 82.94 198 THR A O 1
ATOM 1469 N N . ALA A 1 199 ? 1.605 -3.821 12.907 1.00 80.19 199 ALA A N 1
ATOM 1470 C CA . ALA A 1 199 ? 2.727 -2.915 12.669 1.00 80.19 199 ALA A CA 1
ATOM 1471 C C . ALA A 1 199 ? 4.013 -3.682 12.308 1.00 80.19 199 ALA A C 1
ATOM 1473 O O . ALA A 1 199 ? 4.685 -3.358 11.329 1.00 80.19 199 ALA A O 1
ATOM 1474 N N . GLU A 1 200 ? 4.307 -4.768 13.029 1.00 81.12 200 GLU A N 1
ATOM 1475 C CA . GLU A 1 200 ? 5.482 -5.614 12.794 1.00 81.12 200 GLU A CA 1
ATOM 1476 C C . GLU A 1 200 ? 5.431 -6.273 11.417 1.00 81.12 200 GLU A C 1
ATOM 1478 O O . GLU A 1 200 ? 6.454 -6.375 10.736 1.00 81.12 200 GLU A O 1
ATOM 1483 N N . LEU A 1 201 ? 4.240 -6.704 10.985 1.00 82.75 201 LEU A N 1
ATOM 1484 C CA . LEU A 1 201 ? 4.064 -7.284 9.661 1.00 82.75 201 LEU A CA 1
ATOM 1485 C C . LEU A 1 201 ? 4.325 -6.246 8.567 1.00 82.75 201 LEU A C 1
ATOM 1487 O O . LEU A 1 201 ? 5.037 -6.546 7.610 1.00 82.75 201 LEU A O 1
ATOM 1491 N N . ILE A 1 202 ? 3.781 -5.033 8.704 1.00 86.06 202 ILE A N 1
ATOM 1492 C CA . ILE A 1 202 ? 4.004 -3.948 7.739 1.00 86.06 202 ILE A CA 1
ATOM 1493 C C . ILE A 1 202 ? 5.503 -3.649 7.624 1.00 86.06 202 ILE A C 1
ATOM 1495 O O . ILE A 1 202 ? 6.046 -3.674 6.518 1.00 86.06 202 ILE A O 1
ATOM 1499 N N . GLU A 1 203 ? 6.190 -3.447 8.749 1.00 89.50 203 GLU A N 1
ATOM 1500 C CA . GLU A 1 203 ? 7.628 -3.162 8.775 1.00 89.50 203 GLU A CA 1
ATOM 1501 C C . GLU A 1 203 ? 8.463 -4.306 8.191 1.00 89.50 203 GLU A C 1
ATOM 1503 O O . GLU A 1 203 ? 9.364 -4.077 7.379 1.00 89.50 203 GLU A O 1
ATOM 1508 N N . SER A 1 204 ? 8.120 -5.554 8.520 1.00 86.00 204 SER A N 1
ATOM 1509 C CA . SER A 1 204 ? 8.769 -6.738 7.954 1.00 86.00 204 SER A CA 1
ATOM 1510 C C . SER A 1 204 ? 8.626 -6.793 6.428 1.00 86.00 204 SER A C 1
ATOM 1512 O O . SER A 1 204 ? 9.611 -7.029 5.723 1.00 86.00 204 SER A O 1
ATOM 1514 N N . LYS A 1 205 ? 7.431 -6.517 5.886 1.00 87.44 205 LYS A N 1
ATOM 1515 C CA . LYS A 1 205 ? 7.195 -6.507 4.432 1.00 87.44 205 LYS A CA 1
ATOM 1516 C C . LYS A 1 205 ? 7.892 -5.324 3.750 1.00 87.44 205 LYS A C 1
ATOM 1518 O O . LYS A 1 205 ? 8.415 -5.510 2.652 1.00 87.44 205 LYS A O 1
ATOM 1523 N N . ILE A 1 206 ? 7.962 -4.144 4.381 1.00 88.12 206 ILE A N 1
ATOM 1524 C CA . ILE A 1 206 ? 8.760 -3.010 3.875 1.00 88.12 206 ILE A CA 1
ATOM 1525 C C . ILE A 1 206 ? 10.237 -3.409 3.794 1.00 88.12 206 ILE A C 1
ATOM 1527 O O . ILE A 1 206 ? 10.862 -3.229 2.750 1.00 88.12 206 ILE A O 1
ATOM 1531 N N . ALA A 1 207 ? 10.794 -3.979 4.865 1.00 82.00 207 ALA A N 1
ATOM 1532 C CA . ALA A 1 207 ? 12.190 -4.407 4.901 1.00 82.00 207 ALA A CA 1
ATOM 1533 C C . ALA A 1 207 ? 12.488 -5.479 3.840 1.00 82.00 207 ALA A C 1
ATOM 1535 O O . ALA A 1 207 ? 13.478 -5.370 3.116 1.00 82.00 207 ALA A O 1
ATOM 1536 N N . ALA A 1 208 ? 11.602 -6.469 3.691 1.00 83.12 208 ALA A N 1
ATOM 1537 C CA . ALA A 1 208 ? 11.710 -7.499 2.661 1.00 83.12 208 ALA A CA 1
ATOM 1538 C C . ALA A 1 208 ? 11.621 -6.921 1.239 1.00 83.12 208 ALA A C 1
ATOM 1540 O O . ALA A 1 208 ? 12.338 -7.359 0.347 1.00 83.12 208 ALA A O 1
ATOM 1541 N N . LEU A 1 209 ? 10.774 -5.914 1.009 1.00 88.50 209 LEU A N 1
ATOM 1542 C CA . LEU A 1 209 ? 10.699 -5.239 -0.286 1.00 88.50 209 LEU A CA 1
ATOM 1543 C C . LEU A 1 209 ? 11.980 -4.456 -0.591 1.00 88.50 209 LEU A C 1
ATOM 1545 O O . LEU A 1 209 ? 12.520 -4.563 -1.692 1.00 88.50 209 LEU A O 1
ATOM 1549 N N . LYS A 1 210 ? 12.499 -3.709 0.387 1.00 86.56 210 LYS A N 1
ATOM 1550 C CA . LYS A 1 210 ? 13.727 -2.918 0.229 1.00 86.56 210 LYS A CA 1
ATOM 1551 C C . LYS A 1 210 ? 14.964 -3.796 0.054 1.00 86.56 210 LYS A C 1
ATOM 1553 O O . LYS A 1 210 ? 15.863 -3.411 -0.684 1.00 86.56 210 LYS A O 1
ATOM 1558 N N . SER A 1 211 ? 15.008 -4.988 0.653 1.00 83.31 211 SER A N 1
ATOM 1559 C CA . SER A 1 211 ? 16.120 -5.927 0.446 1.00 83.31 211 SER A CA 1
ATOM 1560 C C . SER A 1 211 ? 16.171 -6.503 -0.975 1.00 83.31 211 SER A C 1
ATOM 1562 O O . SER A 1 211 ? 17.228 -6.949 -1.414 1.00 83.31 211 SER A O 1
ATOM 1564 N N . MET A 1 212 ? 15.062 -6.449 -1.724 1.00 87.81 212 MET A N 1
ATOM 1565 C CA . MET A 1 212 ? 15.025 -6.824 -3.142 1.00 87.81 212 MET A CA 1
ATOM 1566 C C . MET A 1 212 ? 15.557 -5.729 -4.075 1.00 87.81 212 MET A C 1
ATOM 1568 O O . MET A 1 212 ? 15.692 -5.970 -5.281 1.00 87.81 212 MET A O 1
ATOM 1572 N N . PHE A 1 213 ? 15.843 -4.528 -3.561 1.00 87.88 213 PHE A N 1
ATOM 1573 C CA . PHE A 1 213 ? 16.426 -3.466 -4.370 1.00 87.88 213 PH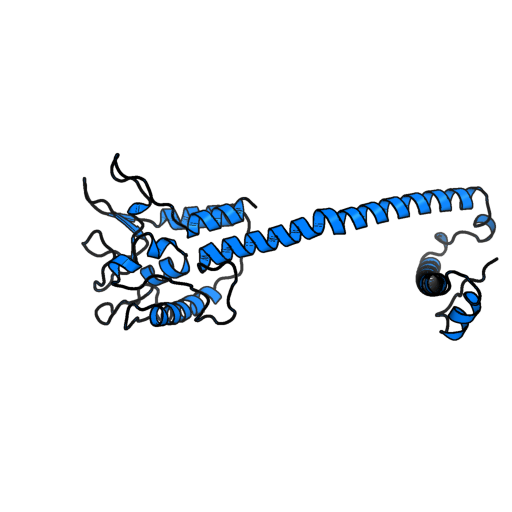E A CA 1
ATOM 1574 C C . PHE A 1 213 ? 17.858 -3.826 -4.747 1.00 87.88 213 PHE A C 1
ATOM 1576 O O . PHE A 1 213 ? 18.660 -4.289 -3.940 1.00 87.88 213 PHE A O 1
ATOM 1583 N N . LYS A 1 214 ? 18.181 -3.583 -6.009 1.00 88.44 214 LYS A N 1
ATOM 1584 C CA . LYS A 1 214 ? 19.501 -3.794 -6.582 1.00 88.44 214 LYS A CA 1
ATOM 1585 C C . LYS A 1 214 ? 20.120 -2.439 -6.855 1.00 88.44 214 LYS A C 1
ATOM 1587 O O . LYS A 1 214 ? 19.463 -1.553 -7.402 1.00 88.44 214 LYS A O 1
ATOM 1592 N N . THR A 1 215 ? 21.394 -2.301 -6.526 1.00 86.94 215 THR A N 1
ATOM 1593 C CA . THR A 1 215 ? 22.196 -1.168 -6.971 1.00 86.94 215 THR A CA 1
ATOM 1594 C C . THR A 1 215 ? 22.923 -1.533 -8.259 1.00 86.94 215 THR A C 1
ATOM 1596 O O . THR A 1 215 ? 23.406 -2.656 -8.421 1.00 86.94 215 THR A O 1
ATOM 1599 N N . LYS A 1 216 ? 22.972 -0.606 -9.216 1.00 84.62 216 LYS A N 1
ATOM 1600 C CA . LYS A 1 216 ? 23.673 -0.812 -10.487 1.00 84.62 216 LYS A CA 1
ATOM 1601 C C . LYS A 1 216 ? 24.398 0.447 -10.935 1.00 84.62 216 LYS A C 1
ATOM 1603 O O . LYS A 1 216 ? 23.762 1.476 -11.132 1.00 84.62 216 LYS A O 1
ATOM 1608 N N . GLY A 1 217 ? 25.693 0.319 -11.201 1.00 77.44 217 GLY A N 1
ATOM 1609 C CA . GLY A 1 217 ? 26.530 1.371 -11.771 1.00 77.44 217 GLY A CA 1
ATOM 1610 C C . GLY A 1 217 ? 27.875 1.502 -11.085 1.00 77.44 217 GLY A C 1
ATOM 1611 O O . GLY A 1 217 ? 28.225 0.687 -10.234 1.00 77.44 217 GLY A O 1
ATOM 1612 N N . ASP A 1 218 ? 28.621 2.511 -11.512 1.00 67.88 218 ASP A N 1
ATOM 1613 C CA . ASP A 1 218 ? 29.912 2.919 -10.978 1.00 67.88 218 ASP A CA 1
ATOM 1614 C C . ASP A 1 218 ? 29.895 4.416 -10.616 1.00 67.88 218 ASP A C 1
ATOM 1616 O O . ASP A 1 218 ? 28.892 5.120 -10.784 1.00 67.88 218 ASP A O 1
ATOM 1620 N N . SER A 1 219 ? 30.989 4.882 -10.011 1.00 57.56 219 SER A N 1
ATOM 1621 C CA . SER A 1 219 ? 31.144 6.209 -9.407 1.00 57.56 219 SER A CA 1
ATOM 1622 C C . SER A 1 219 ? 30.583 7.343 -10.280 1.00 57.56 219 SER A C 1
ATOM 1624 O O . SER A 1 219 ? 31.218 7.772 -11.240 1.00 57.56 219 SER A O 1
ATOM 1626 N N . GLY A 1 220 ? 29.401 7.853 -9.908 1.00 63.00 220 GLY A N 1
ATOM 1627 C CA . GLY A 1 220 ? 28.723 8.983 -10.555 1.00 63.00 220 GLY A CA 1
ATOM 1628 C C . GLY A 1 220 ? 27.388 8.652 -11.236 1.00 63.00 220 GLY A C 1
ATOM 1629 O O . GLY A 1 220 ? 26.568 9.566 -11.373 1.00 63.00 220 GLY A O 1
ATOM 1630 N N . ASN A 1 221 ? 27.143 7.379 -11.578 1.00 74.56 221 ASN A N 1
ATOM 1631 C CA . ASN A 1 221 ? 25.950 6.885 -12.286 1.00 74.56 221 ASN A CA 1
ATOM 1632 C C . ASN A 1 221 ? 25.358 5.638 -11.602 1.00 74.56 221 ASN A C 1
ATOM 1634 O O . ASN A 1 221 ? 25.202 4.577 -12.206 1.00 74.56 221 ASN A O 1
ATOM 1638 N N . MET A 1 222 ? 25.041 5.769 -10.315 1.00 83.56 222 MET A N 1
ATOM 1639 C CA . MET A 1 222 ? 24.383 4.719 -9.537 1.00 83.56 222 MET A CA 1
ATOM 1640 C C . MET A 1 222 ? 22.874 4.740 -9.771 1.00 83.56 222 MET A C 1
ATOM 1642 O O . MET A 1 222 ? 22.267 5.808 -9.786 1.00 83.56 222 MET A O 1
ATOM 1646 N N . ALA A 1 223 ? 22.273 3.560 -9.887 1.00 86.44 223 ALA A N 1
ATOM 1647 C CA . ALA A 1 223 ? 20.829 3.381 -9.868 1.00 86.44 223 ALA A CA 1
ATOM 1648 C C . ALA A 1 223 ? 20.402 2.454 -8.731 1.00 86.44 223 ALA A C 1
ATOM 1650 O O . ALA A 1 223 ? 21.089 1.470 -8.453 1.00 86.44 223 ALA A O 1
ATOM 1651 N N . MET A 1 224 ? 19.254 2.741 -8.115 1.00 89.12 224 MET A N 1
ATOM 1652 C CA . MET A 1 224 ? 18.563 1.856 -7.174 1.00 89.12 224 MET A CA 1
ATOM 1653 C C . MET A 1 224 ? 17.286 1.355 -7.826 1.00 89.12 224 MET A C 1
ATOM 1655 O O . MET A 1 224 ? 16.376 2.141 -8.078 1.00 89.12 224 MET A O 1
ATOM 1659 N N . VAL A 1 225 ? 17.205 0.058 -8.106 1.00 92.56 225 VAL A N 1
ATOM 1660 C CA . VAL A 1 225 ? 16.102 -0.492 -8.895 1.00 92.56 225 VAL A CA 1
ATOM 1661 C C . VAL A 1 225 ? 15.522 -1.757 -8.287 1.00 92.56 225 VAL A C 1
ATOM 1663 O O . VAL A 1 225 ? 16.240 -2.601 -7.757 1.00 92.56 225 VAL A O 1
ATOM 1666 N N . LEU A 1 226 ? 14.213 -1.924 -8.426 1.00 92.94 226 LEU A N 1
ATOM 1667 C CA . LEU A 1 226 ? 13.516 -3.178 -8.167 1.00 92.94 226 LEU A CA 1
ATOM 1668 C C . LEU A 1 226 ? 13.238 -3.878 -9.501 1.00 92.94 226 LEU A C 1
ATOM 1670 O O . LEU A 1 226 ? 12.780 -3.234 -10.440 1.00 92.94 226 LEU A O 1
ATOM 1674 N N . GLY A 1 227 ? 13.474 -5.191 -9.585 1.00 90.88 227 GLY A N 1
ATOM 1675 C CA . GLY A 1 227 ? 13.146 -6.008 -10.763 1.00 90.88 227 GLY A CA 1
ATOM 1676 C C . GLY A 1 227 ? 14.343 -6.391 -11.645 1.00 90.88 227 GLY A C 1
ATOM 1677 O O . GLY A 1 227 ? 15.454 -6.646 -11.157 1.00 90.88 227 GLY A O 1
ATOM 1678 N N . ILE A 1 228 ? 14.089 -6.511 -12.951 1.00 89.62 228 ILE A N 1
ATOM 1679 C CA . ILE A 1 228 ? 15.045 -6.922 -13.986 1.00 89.62 228 ILE A CA 1
ATOM 1680 C C . ILE A 1 228 ? 15.411 -5.702 -14.831 1.00 89.62 228 ILE A C 1
ATOM 1682 O O . ILE A 1 228 ? 14.596 -5.202 -15.605 1.00 89.62 228 ILE A O 1
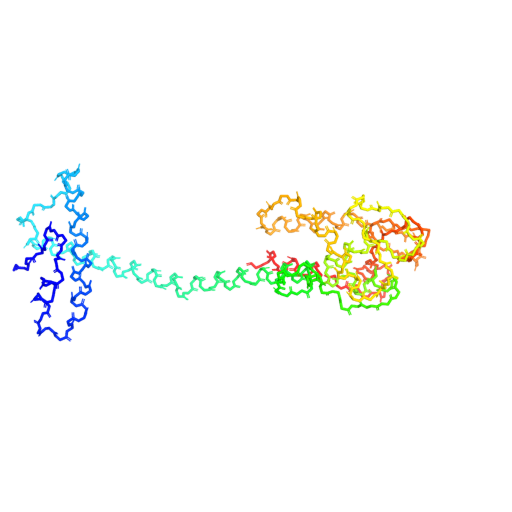ATOM 1686 N N . ILE A 1 229 ? 16.655 -5.244 -14.709 1.00 87.50 229 ILE A N 1
ATOM 1687 C CA . ILE A 1 229 ? 17.198 -4.134 -15.494 1.00 87.50 229 ILE A CA 1
ATOM 1688 C C . ILE A 1 229 ? 18.177 -4.647 -16.556 1.00 87.50 229 ILE A C 1
ATOM 1690 O O . ILE A 1 229 ? 18.949 -5.574 -16.304 1.00 87.50 229 ILE A O 1
ATOM 1694 N N . GLY A 1 230 ? 18.145 -4.034 -17.742 1.00 82.62 230 GLY A N 1
ATOM 1695 C CA . GLY A 1 230 ? 19.077 -4.312 -18.839 1.00 82.62 230 GLY A CA 1
ATOM 1696 C C . GLY A 1 230 ? 20.477 -3.769 -18.555 1.00 82.62 230 GLY A C 1
ATOM 1697 O O . GLY A 1 230 ? 20.850 -3.562 -17.406 1.00 82.62 230 GLY A O 1
ATOM 1698 N N . THR A 1 231 ? 21.281 -3.509 -19.583 1.00 79.31 231 THR A N 1
ATOM 1699 C CA . THR A 1 231 ? 22.651 -2.976 -19.422 1.00 79.31 231 THR A CA 1
ATOM 1700 C C . THR A 1 231 ? 22.698 -1.515 -18.965 1.00 79.31 231 THR A C 1
ATOM 1702 O O . THR A 1 231 ? 23.710 -1.091 -18.421 1.00 79.31 231 THR A O 1
ATOM 1705 N N . THR A 1 232 ? 21.608 -0.764 -19.130 1.00 80.75 232 THR A N 1
ATOM 1706 C CA . THR A 1 232 ? 21.483 0.647 -18.733 1.00 80.75 232 THR A CA 1
ATOM 1707 C C . THR A 1 232 ? 21.191 0.828 -17.237 1.00 80.75 232 THR A C 1
ATOM 1709 O O . THR A 1 232 ? 20.817 -0.120 -16.553 1.00 80.75 232 THR A O 1
ATOM 1712 N N . HIS A 1 233 ? 21.282 2.070 -16.747 1.00 81.50 233 HIS A N 1
ATOM 1713 C CA . HIS A 1 233 ? 20.922 2.470 -15.371 1.00 81.50 233 HIS A CA 1
ATOM 1714 C C . HIS A 1 233 ? 19.457 2.917 -15.217 1.00 81.50 233 HIS A C 1
ATOM 1716 O O . HIS A 1 233 ? 19.067 3.385 -14.159 1.00 81.50 233 HIS A O 1
ATOM 1722 N N . GLN A 1 234 ? 18.649 2.807 -16.274 1.00 85.56 234 GLN A N 1
ATOM 1723 C CA . GLN A 1 234 ? 17.286 3.344 -16.337 1.00 85.56 234 GLN A CA 1
ATOM 1724 C C . GLN A 1 234 ? 16.272 2.253 -16.694 1.00 85.56 234 GLN A C 1
ATOM 1726 O O . GLN A 1 234 ? 16.571 1.363 -17.500 1.00 85.56 234 GLN A O 1
ATOM 1731 N N . CYS A 1 235 ? 15.051 2.370 -16.165 1.00 89.25 235 CYS A N 1
ATOM 1732 C CA . CYS A 1 235 ? 13.937 1.459 -16.445 1.00 89.25 235 CYS A CA 1
ATOM 1733 C C . CYS A 1 235 ? 13.247 1.765 -17.778 1.00 89.25 235 CYS A C 1
ATOM 1735 O O . CYS A 1 235 ? 12.119 2.250 -17.852 1.00 89.25 235 CYS A O 1
ATOM 1737 N N . LYS A 1 236 ? 13.969 1.486 -18.865 1.00 85.94 236 LYS A N 1
ATOM 1738 C CA . LYS A 1 236 ? 13.517 1.705 -20.241 1.00 85.94 236 LYS A CA 1
ATOM 1739 C C . LYS A 1 236 ? 12.707 0.534 -20.791 1.00 85.94 236 LYS A C 1
ATOM 1741 O O . LYS A 1 236 ? 12.756 -0.594 -20.308 1.00 85.94 236 LYS A O 1
ATOM 1746 N N . LYS A 1 237 ? 12.016 0.816 -21.895 1.00 86.31 237 LYS A N 1
ATOM 1747 C CA . LYS A 1 237 ? 11.327 -0.171 -22.729 1.00 86.31 237 LYS A CA 1
ATOM 1748 C C . LYS A 1 237 ? 12.336 -1.010 -23.532 1.00 86.31 237 LYS A C 1
ATOM 1750 O O . LYS A 1 237 ? 12.539 -0.757 -24.718 1.00 86.31 237 LYS A O 1
ATOM 1755 N N . VAL A 1 238 ? 12.982 -1.977 -22.882 1.00 85.31 238 VAL A N 1
ATOM 1756 C CA . VAL A 1 238 ? 13.977 -2.892 -23.478 1.00 85.31 238 VAL A CA 1
ATOM 1757 C C . VAL A 1 238 ? 13.497 -4.339 -23.358 1.00 85.31 238 VAL A C 1
ATOM 1759 O O . VAL A 1 238 ? 12.780 -4.679 -22.420 1.00 85.31 238 VAL A O 1
ATOM 1762 N N . ALA A 1 239 ? 13.848 -5.192 -24.324 1.00 84.00 239 ALA A N 1
ATOM 1763 C CA . ALA A 1 239 ? 13.482 -6.607 -24.307 1.00 84.00 239 ALA A CA 1
ATOM 1764 C C . ALA A 1 239 ? 13.970 -7.304 -23.023 1.00 84.00 239 ALA A C 1
ATOM 1766 O O . ALA A 1 239 ? 15.088 -7.068 -22.570 1.00 84.00 239 ALA A O 1
ATOM 1767 N N . SER A 1 240 ? 13.128 -8.170 -22.452 1.00 81.56 240 SER A N 1
ATOM 1768 C CA . SER A 1 240 ? 13.412 -8.938 -21.226 1.00 81.56 240 SER A CA 1
ATOM 1769 C C . SER A 1 240 ? 13.762 -8.105 -19.980 1.00 81.56 240 SER A C 1
ATOM 1771 O O . SER A 1 240 ? 14.358 -8.635 -19.046 1.00 81.56 240 SER A O 1
ATOM 1773 N N . THR A 1 241 ? 13.381 -6.825 -19.930 1.00 87.88 241 THR A N 1
ATOM 1774 C CA . THR A 1 241 ? 13.519 -5.979 -18.733 1.00 87.88 241 THR A CA 1
ATOM 1775 C C . THR A 1 241 ? 12.155 -5.578 -18.191 1.00 87.88 241 THR A C 1
ATOM 1777 O O . THR A 1 241 ? 11.249 -5.278 -18.964 1.00 87.88 241 THR A O 1
ATOM 1780 N N . ALA A 1 242 ? 12.036 -5.486 -16.873 1.00 90.88 242 ALA A N 1
ATOM 1781 C CA . ALA A 1 242 ? 10.902 -4.888 -16.182 1.00 90.88 242 ALA A CA 1
ATOM 1782 C C . ALA A 1 242 ? 11.381 -4.444 -14.805 1.00 90.88 242 ALA A C 1
ATOM 1784 O O . ALA A 1 242 ? 11.803 -5.269 -13.989 1.00 90.88 242 ALA A O 1
ATOM 1785 N N . CYS A 1 243 ? 11.401 -3.138 -14.572 1.00 93.25 243 CYS A N 1
ATOM 1786 C CA . CYS A 1 243 ? 11.941 -2.595 -13.342 1.00 93.25 243 CYS A CA 1
ATOM 1787 C C . CYS A 1 243 ? 11.263 -1.296 -12.926 1.00 93.25 243 CYS A C 1
ATOM 1789 O O . CYS A 1 243 ? 10.659 -0.599 -13.739 1.00 93.25 243 CYS A O 1
ATOM 1791 N N . ALA A 1 244 ? 11.407 -0.987 -11.643 1.00 94.00 244 ALA A N 1
ATOM 1792 C CA . ALA A 1 244 ? 11.044 0.273 -11.022 1.00 94.00 244 ALA A CA 1
ATOM 1793 C C . ALA A 1 244 ? 12.313 0.967 -10.507 1.00 94.00 244 ALA A C 1
ATOM 1795 O O . ALA A 1 244 ? 13.105 0.355 -9.791 1.00 94.00 244 ALA A O 1
ATOM 1796 N N . ASP A 1 245 ? 12.497 2.227 -10.881 1.00 94.50 245 ASP A N 1
ATOM 1797 C CA . ASP A 1 245 ? 13.643 3.069 -10.564 1.00 94.50 245 ASP A CA 1
ATOM 1798 C C . ASP A 1 245 ? 13.343 3.965 -9.353 1.00 94.50 245 ASP A C 1
ATOM 1800 O O . ASP A 1 245 ? 12.550 4.911 -9.401 1.00 94.50 245 ASP A O 1
ATOM 1804 N N . PHE A 1 246 ? 14.018 3.644 -8.254 1.00 92.25 246 PHE A N 1
ATOM 1805 C CA . PHE A 1 246 ? 13.961 4.336 -6.974 1.00 92.25 246 PHE A CA 1
ATOM 1806 C C . PHE A 1 246 ? 15.231 5.144 -6.700 1.00 92.25 246 PHE A C 1
ATOM 1808 O O . PHE A 1 246 ? 15.464 5.542 -5.562 1.00 92.25 246 PHE A O 1
ATOM 1815 N N . THR A 1 247 ? 16.052 5.426 -7.714 1.00 90.38 247 THR A N 1
ATOM 1816 C CA . THR A 1 247 ? 17.355 6.088 -7.548 1.00 90.38 247 THR A CA 1
ATOM 1817 C C . THR A 1 247 ? 17.246 7.391 -6.766 1.00 90.38 247 THR A C 1
ATOM 1819 O O . THR A 1 247 ? 18.025 7.614 -5.846 1.00 90.38 247 THR A O 1
ATOM 1822 N N . LYS A 1 248 ? 16.215 8.201 -7.040 1.00 90.31 248 LYS A N 1
ATOM 1823 C CA . LYS A 1 248 ? 15.980 9.470 -6.333 1.00 90.31 248 LYS A CA 1
ATOM 1824 C C . LYS A 1 248 ? 15.698 9.320 -4.837 1.00 90.31 248 LYS A C 1
ATOM 1826 O O . LYS A 1 248 ? 15.838 10.298 -4.120 1.00 90.31 248 LYS A O 1
ATOM 1831 N N . SER A 1 249 ? 15.321 8.135 -4.350 1.00 86.50 249 SER A N 1
ATOM 1832 C CA . SER A 1 249 ? 15.100 7.883 -2.914 1.00 86.50 249 SER A CA 1
ATOM 1833 C C . SER A 1 249 ? 16.380 7.678 -2.112 1.00 86.50 249 SER A C 1
ATOM 1835 O O . SER A 1 249 ? 16.327 7.476 -0.901 1.00 86.50 249 SER A O 1
ATOM 1837 N N . SER A 1 250 ? 17.537 7.719 -2.769 1.00 80.94 250 SER A N 1
ATOM 1838 C CA . SER A 1 250 ? 18.842 7.594 -2.134 1.00 80.94 250 SER A CA 1
ATOM 1839 C C . SER A 1 250 ? 19.747 8.732 -2.571 1.00 80.94 250 SER A C 1
ATOM 1841 O O . SER A 1 250 ? 19.793 9.085 -3.745 1.00 80.94 250 SER A O 1
ATOM 1843 N N . ALA A 1 251 ? 20.494 9.289 -1.622 1.00 77.44 251 ALA A N 1
ATOM 1844 C CA . ALA A 1 251 ? 21.536 10.261 -1.918 1.00 77.44 251 ALA A CA 1
ATOM 1845 C C . ALA A 1 251 ? 22.786 9.503 -2.368 1.00 77.44 251 ALA A C 1
ATOM 1847 O O . ALA A 1 251 ? 23.643 9.154 -1.556 1.00 77.44 251 ALA A O 1
ATOM 1848 N N . PHE A 1 252 ? 22.878 9.204 -3.663 1.00 77.69 252 PHE A N 1
ATOM 1849 C CA . PHE A 1 252 ? 24.091 8.610 -4.226 1.00 77.69 252 PHE A CA 1
ATOM 1850 C C . PHE A 1 252 ? 25.219 9.638 -4.362 1.00 77.69 252 PHE A C 1
ATOM 1852 O O . PHE A 1 252 ? 26.385 9.261 -4.492 1.00 77.69 252 PHE A O 1
ATOM 1859 N N . LYS A 1 253 ? 24.887 10.932 -4.294 1.00 72.62 253 LYS A N 1
ATOM 1860 C CA . LYS A 1 253 ? 25.832 12.050 -4.209 1.00 72.62 253 LYS A CA 1
ATOM 1861 C C . LYS A 1 253 ? 25.533 12.903 -2.980 1.00 72.62 253 LYS A C 1
ATOM 1863 O O . LYS A 1 253 ? 24.383 13.079 -2.594 1.00 72.62 253 LYS A O 1
ATOM 1868 N N . THR A 1 254 ? 26.572 13.504 -2.405 1.00 65.62 254 THR A N 1
ATOM 1869 C CA . THR A 1 254 ? 26.476 14.352 -1.200 1.00 65.62 254 THR A CA 1
ATOM 1870 C C . THR A 1 254 ? 25.595 15.591 -1.379 1.00 65.62 254 THR A C 1
ATOM 1872 O O . THR A 1 254 ? 25.137 16.161 -0.395 1.00 65.62 254 THR A O 1
ATOM 1875 N N . THR A 1 255 ? 25.351 16.012 -2.620 1.00 75.06 255 THR A N 1
ATOM 1876 C CA . THR A 1 255 ? 24.522 17.175 -2.967 1.00 75.06 255 THR A CA 1
ATOM 1877 C C . THR A 1 255 ? 23.059 16.824 -3.249 1.00 75.06 255 THR A C 1
ATOM 1879 O O . THR A 1 255 ? 22.270 17.718 -3.544 1.00 75.06 255 THR A O 1
ATOM 1882 N N . GLU A 1 256 ? 22.687 15.542 -3.236 1.00 80.62 256 GLU A N 1
ATOM 1883 C CA . GLU A 1 256 ? 21.329 15.093 -3.550 1.00 80.62 256 GLU A CA 1
ATOM 1884 C C . GLU A 1 256 ? 20.468 15.044 -2.285 1.00 80.62 256 GLU A C 1
ATOM 1886 O O . GLU A 1 256 ? 20.881 14.523 -1.252 1.00 80.62 256 GLU A O 1
ATOM 1891 N N . THR A 1 257 ? 19.244 15.570 -2.371 1.00 84.06 257 THR A N 1
ATOM 1892 C CA . THR A 1 257 ? 18.223 15.370 -1.335 1.00 84.06 257 THR A CA 1
ATOM 1893 C C . THR A 1 257 ? 17.345 14.188 -1.741 1.00 84.06 257 THR A C 1
ATOM 1895 O O . THR A 1 257 ? 16.702 14.272 -2.791 1.00 84.06 257 THR A O 1
ATOM 1898 N N . PRO A 1 258 ? 17.304 13.101 -0.948 1.00 86.06 258 PRO A N 1
ATOM 1899 C CA . PRO A 1 258 ? 16.466 11.951 -1.247 1.00 86.06 258 PRO A CA 1
ATOM 1900 C C . PRO A 1 258 ? 14.984 12.317 -1.325 1.00 86.06 258 PRO A C 1
ATOM 1902 O O . PRO A 1 258 ? 14.440 12.987 -0.447 1.00 86.06 258 PRO A O 1
ATOM 1905 N N . GLU A 1 259 ? 14.318 11.828 -2.361 1.00 89.50 259 GLU A N 1
ATOM 1906 C CA . GLU A 1 259 ? 12.874 11.906 -2.518 1.00 89.50 259 GLU A CA 1
ATOM 1907 C C . GLU A 1 259 ? 12.194 10.785 -1.722 1.00 89.50 259 GLU A C 1
ATOM 1909 O O . GLU A 1 259 ? 12.530 9.606 -1.850 1.00 89.50 259 GLU A O 1
ATOM 1914 N N . ALA A 1 260 ? 11.207 11.144 -0.903 1.00 87.81 260 ALA A N 1
ATOM 1915 C CA . ALA A 1 260 ? 10.442 10.160 -0.153 1.00 87.81 260 ALA A CA 1
ATOM 1916 C C . ALA A 1 260 ? 9.603 9.275 -1.089 1.00 87.81 260 ALA A C 1
ATOM 1918 O O . ALA A 1 260 ? 8.935 9.754 -2.006 1.00 87.81 260 ALA A O 1
ATOM 1919 N N . ILE A 1 261 ? 9.569 7.974 -0.804 1.00 92.62 261 ILE A N 1
ATOM 1920 C CA . ILE A 1 261 ? 8.683 7.039 -1.494 1.00 92.62 261 ILE A CA 1
ATOM 1921 C C . ILE A 1 261 ? 7.301 7.122 -0.839 1.00 92.62 261 ILE A C 1
ATOM 1923 O O . ILE A 1 261 ? 7.123 6.702 0.305 1.00 92.62 261 ILE A O 1
ATOM 1927 N N . ALA A 1 262 ? 6.311 7.668 -1.547 1.00 94.06 262 ALA A N 1
ATOM 1928 C CA . ALA A 1 262 ? 5.003 7.963 -0.961 1.00 94.06 262 ALA A CA 1
ATOM 1929 C C . ALA A 1 262 ? 4.286 6.712 -0.426 1.00 94.06 262 ALA A C 1
ATOM 193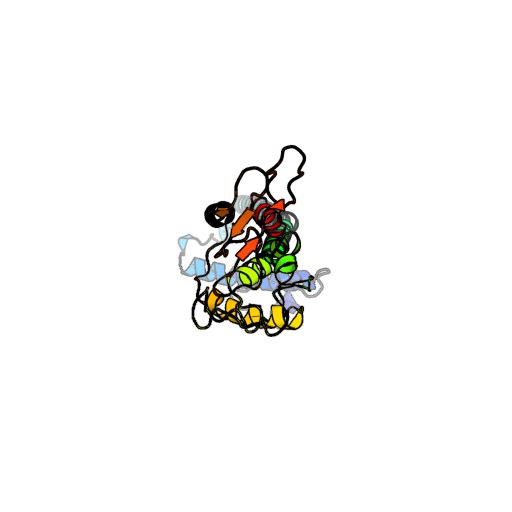1 O O . ALA A 1 262 ? 3.681 6.772 0.647 1.00 94.06 262 ALA A O 1
ATOM 1932 N N . TRP A 1 263 ? 4.370 5.567 -1.112 1.00 94.19 263 TRP A N 1
ATOM 1933 C CA 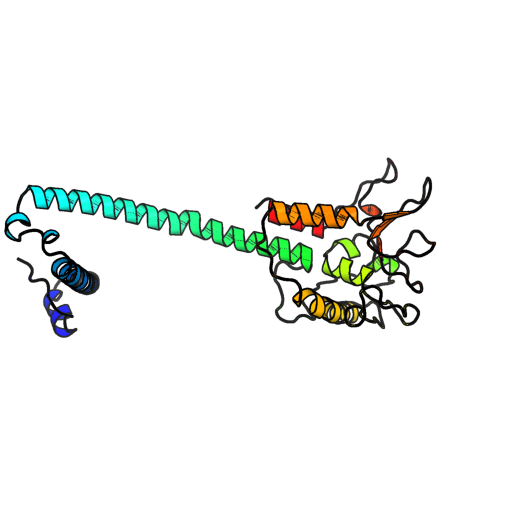. TRP A 1 263 ? 3.785 4.331 -0.588 1.00 94.19 263 TRP A CA 1
ATOM 1934 C C . TRP A 1 263 ? 4.467 3.847 0.697 1.00 94.19 263 TRP A C 1
ATOM 1936 O O . TRP A 1 263 ? 3.770 3.369 1.586 1.00 94.19 263 TRP A O 1
ATOM 1946 N N . GLU A 1 264 ? 5.786 4.027 0.850 1.00 91.81 264 GLU A N 1
ATOM 1947 C CA . GLU A 1 264 ? 6.502 3.653 2.081 1.00 91.81 264 GLU A CA 1
ATOM 1948 C C . GLU A 1 264 ? 6.039 4.535 3.244 1.00 91.81 264 GLU A C 1
ATOM 1950 O O . GLU A 1 264 ? 5.704 4.027 4.311 1.00 91.81 264 GLU A O 1
ATOM 1955 N N . VAL A 1 265 ? 5.932 5.849 3.016 1.00 93.19 265 VAL A N 1
ATOM 1956 C CA . VAL A 1 265 ? 5.438 6.804 4.021 1.00 93.19 265 VAL A CA 1
ATOM 1957 C C . VAL A 1 265 ? 4.033 6.435 4.501 1.00 93.19 265 VAL A C 1
ATOM 1959 O O . VAL A 1 265 ? 3.764 6.477 5.698 1.00 93.19 265 VAL A O 1
ATOM 1962 N N . ASN A 1 266 ? 3.126 6.076 3.590 1.00 91.19 266 ASN A N 1
ATOM 1963 C CA . ASN A 1 266 ? 1.760 5.714 3.968 1.00 91.19 266 ASN A CA 1
ATOM 1964 C C . ASN A 1 266 ? 1.689 4.356 4.692 1.00 91.19 266 ASN A C 1
ATOM 1966 O O . ASN A 1 266 ? 0.904 4.222 5.625 1.00 91.19 266 ASN A O 1
ATOM 1970 N N . LEU A 1 267 ? 2.526 3.372 4.336 1.00 89.12 267 LEU A N 1
ATOM 1971 C CA . LEU A 1 267 ? 2.609 2.122 5.104 1.00 89.12 267 LEU A CA 1
ATOM 1972 C C . LEU A 1 267 ? 3.089 2.368 6.540 1.00 89.12 267 LEU A C 1
ATOM 1974 O O . LEU A 1 267 ? 2.499 1.830 7.470 1.00 89.12 267 LEU A O 1
ATOM 1978 N N . ARG A 1 268 ? 4.109 3.214 6.730 1.00 88.81 268 ARG A N 1
ATOM 1979 C CA . ARG A 1 268 ? 4.617 3.555 8.070 1.00 88.81 268 ARG A CA 1
ATOM 1980 C C . ARG A 1 268 ? 3.572 4.282 8.911 1.00 88.81 268 ARG A C 1
ATOM 1982 O O . ARG A 1 268 ? 3.335 3.888 10.044 1.00 88.81 268 ARG A O 1
ATOM 1989 N N . LYS A 1 269 ? 2.835 5.231 8.324 1.00 85.19 269 LYS A N 1
ATOM 1990 C CA . LYS A 1 269 ? 1.683 5.860 8.997 1.00 85.19 269 LYS A CA 1
ATOM 1991 C C . LYS A 1 269 ? 0.641 4.837 9.446 1.00 85.19 269 LYS A C 1
ATOM 1993 O O . LYS A 1 269 ? 0.124 4.946 10.549 1.00 85.19 269 LYS A O 1
ATOM 1998 N N . ALA A 1 270 ? 0.345 3.835 8.618 1.00 82.19 270 ALA A N 1
ATOM 1999 C CA . ALA A 1 270 ? -0.584 2.771 8.989 1.00 82.19 270 ALA A CA 1
ATOM 2000 C C . ALA A 1 270 ? -0.072 1.891 10.145 1.00 82.19 270 ALA A C 1
ATOM 2002 O O . ALA A 1 270 ? -0.893 1.335 10.864 1.00 82.19 270 ALA A O 1
ATOM 2003 N N . ALA A 1 271 ? 1.247 1.763 10.318 1.00 79.81 271 ALA A N 1
ATOM 2004 C CA . ALA A 1 271 ? 1.867 1.022 11.418 1.00 79.81 271 ALA A CA 1
ATOM 2005 C C . ALA A 1 271 ? 1.992 1.841 12.720 1.00 79.81 271 ALA A C 1
ATOM 2007 O O . ALA A 1 271 ? 2.084 1.256 13.794 1.00 79.81 271 ALA A O 1
ATOM 2008 N N . GLU A 1 272 ? 2.020 3.173 12.623 1.00 76.88 272 GLU A N 1
ATOM 2009 C CA . GLU A 1 272 ? 2.175 4.111 13.750 1.00 76.88 272 GLU A CA 1
ATOM 2010 C C . GLU A 1 272 ? 0.849 4.514 14.421 1.00 76.88 272 GLU A C 1
ATOM 2012 O O . GLU A 1 272 ? 0.867 5.090 15.509 1.00 76.88 272 GLU A O 1
ATOM 2017 N N . ASN A 1 273 ? -0.280 4.269 13.751 1.00 58.97 273 ASN A N 1
ATOM 2018 C CA . ASN A 1 273 ? -1.638 4.506 14.253 1.00 58.97 273 ASN A CA 1
ATOM 2019 C C . ASN A 1 273 ? -2.075 3.378 15.195 1.00 58.97 273 ASN A C 1
ATOM 2021 O O . ASN A 1 273 ? -2.567 3.705 16.296 1.00 58.97 273 ASN A O 1
#

Radius of gyration: 32.81 Å; chains: 1; bounding box: 85×42×84 Å